Protein AF-A0A0P9V1P2-F1 (afdb_monomer_lite)

Organism: Pseudomonas amygdali pv. lachrymans (NCBI:txid53707)

Sequence (279 aa):
MRNRGNNQAAAALQGLVQQGVNLEDLRTALERHLLRHQPIPLDIAYALQSVGIPPSVDTAESLVESPLMDLSVALHRVLGPRPVSAPPRPAVPVHPPAASRRPDGARSSALRVIPEREDYENNVAYGMRLLNLNPGVGVRRVVAAFITDPADRPAVVDDIRAARDPITSQFNQLRTVSKAVVESQNPPFRDAEHHHPDDATHCLFGEPLSLENPDQQVIGLAGNPTDTSELYSQQGNKDLVFMDMKKLAQFLAGKPEHPMNRQPLDARTIANYAFRIVP

Foldseek 3Di:
DVVVLLVLLLQLVVQLVVVVHDLVLLLVQLCCCVVVVDQRPPVSQVSCVVSVAHSHDDPPDDPVPHSSVSNNVNSCVVVPDDDDDDDDDDDDDDDDDDDDDDDDPDDDDDQPDQDDDDPPADLLLSLLVSCQSRQPDDSLSSLVNPPPDPVCSVVSSVVNVVQLCLQVVCLVVAAADELVVQCPDVVRAAACVRDPQVPHQAAPSGHGHHPPPPVFQKKWFFPAFDDLVDHDDCVHRPGTRIHGSSSVSSVCSNPQADPPNRHGHDSVRRSRGIHGYDD

Secondary structure (DSSP, 8-state):
-HHHHHHHHHHHHHHHHHTT--HHHHHHHHHHHHHH-PPPPHHHHHHHHHTT--SS--TTS-GGG-HHHHHHHHHHHHH-SPP--PPPPPP-------------SSS----S--PPPPTT--HHHHHHHHHHHSTT--HHHHHHHH---TTTHHHHHHHHHHHHHHHHGGGGGS-EEEHHHHHTSSSPP--TTTS-TTTSPBPTTSSBP-SS-TT--EEEEPSS---TTSPP-HHHH-SPEEEEHHHHHHHHHH--B-TTT--B-STTTHHHHEEEEE-

Structure (mmCIF, N/CA/C/O backbone):
data_AF-A0A0P9V1P2-F1
#
_entry.id   AF-A0A0P9V1P2-F1
#
loop_
_atom_site.group_PDB
_atom_site.id
_atom_site.type_symbol
_atom_site.label_atom_id
_atom_site.label_alt_id
_atom_site.label_comp_id
_atom_site.label_asym_id
_atom_site.label_entity_id
_atom_site.label_seq_id
_atom_site.pdbx_PDB_ins_code
_atom_site.Cartn_x
_atom_site.Cartn_y
_atom_site.Cartn_z
_atom_site.occupancy
_atom_site.B_iso_or_equiv
_atom_site.auth_seq_id
_atom_site.auth_comp_id
_atom_site.auth_asym_id
_atom_site.auth_atom_id
_atom_site.pdbx_PDB_model_num
ATOM 1 N N . MET A 1 1 ? -38.407 -2.843 -18.669 1.00 51.91 1 MET A N 1
ATOM 2 C CA . MET A 1 1 ? -38.111 -4.161 -19.282 1.00 51.91 1 MET A CA 1
ATOM 3 C C . MET A 1 1 ? -37.368 -5.099 -18.326 1.00 51.91 1 MET A C 1
ATOM 5 O O . MET A 1 1 ? -37.814 -6.225 -18.167 1.00 51.91 1 MET A O 1
ATOM 9 N N . ARG A 1 2 ? -36.356 -4.620 -17.583 1.00 58.22 2 ARG A N 1
ATOM 10 C CA . ARG A 1 2 ? -35.535 -5.401 -16.625 1.00 58.22 2 ARG A CA 1
ATOM 11 C C . ARG A 1 2 ? -36.292 -6.259 -15.588 1.00 58.22 2 ARG A C 1
ATOM 13 O O . ARG A 1 2 ? -35.867 -7.361 -15.276 1.00 58.22 2 ARG A O 1
ATOM 20 N N . ASN A 1 3 ? -37.442 -5.797 -15.085 1.00 60.09 3 ASN A N 1
ATOM 21 C CA . ASN A 1 3 ? -38.243 -6.575 -14.123 1.00 60.09 3 ASN A CA 1
ATOM 22 C C . ASN A 1 3 ? -38.997 -7.756 -14.762 1.00 60.09 3 ASN A C 1
ATOM 24 O O . ASN A 1 3 ? -39.290 -8.725 -14.072 1.00 60.09 3 ASN A O 1
ATOM 28 N N . ARG A 1 4 ? -39.302 -7.701 -16.068 1.00 60.88 4 ARG A N 1
ATOM 29 C CA . ARG A 1 4 ? -39.972 -8.804 -16.777 1.00 60.88 4 ARG A CA 1
ATOM 30 C C . ARG A 1 4 ? -38.988 -9.948 -17.062 1.00 60.88 4 ARG A C 1
ATOM 32 O O . ARG A 1 4 ? -39.350 -11.089 -16.801 1.00 60.88 4 ARG A O 1
ATOM 39 N N . GLY A 1 5 ? -37.756 -9.631 -17.478 1.00 63.47 5 GLY A N 1
ATOM 40 C CA . GLY A 1 5 ? -36.682 -10.615 -17.704 1.00 63.47 5 GLY A CA 1
ATOM 41 C C . GLY A 1 5 ? -36.296 -11.382 -16.436 1.00 63.47 5 GLY A C 1
ATOM 42 O O . GLY A 1 5 ? -36.292 -12.609 -16.429 1.00 63.47 5 GLY A O 1
ATOM 43 N N . ASN A 1 6 ? -36.145 -10.683 -15.304 1.00 67.69 6 ASN A N 1
ATOM 44 C CA . ASN A 1 6 ? -35.864 -11.325 -14.010 1.00 67.69 6 ASN A CA 1
ATOM 45 C C . ASN A 1 6 ? -36.958 -12.316 -13.568 1.00 67.69 6 ASN A C 1
ATOM 47 O O . ASN A 1 6 ? -36.651 -13.383 -13.039 1.00 67.69 6 ASN A O 1
ATOM 51 N N . ASN A 1 7 ? -38.233 -11.974 -13.783 1.00 73.12 7 ASN A N 1
ATOM 52 C CA . ASN A 1 7 ? -39.354 -12.840 -13.406 1.00 73.12 7 ASN A CA 1
ATOM 53 C C . ASN A 1 7 ? -39.461 -14.069 -14.326 1.00 73.12 7 ASN A C 1
ATOM 55 O O . ASN A 1 7 ? -39.802 -15.153 -13.859 1.00 73.12 7 ASN A O 1
ATOM 59 N N . GLN A 1 8 ? -39.139 -13.915 -15.614 1.00 77.31 8 GLN A N 1
ATOM 60 C CA . GLN A 1 8 ? -39.088 -15.021 -16.574 1.00 77.31 8 GLN A CA 1
ATOM 61 C C . GLN A 1 8 ? -37.915 -15.967 -16.289 1.00 77.31 8 GLN A C 1
ATOM 63 O O . GLN A 1 8 ? -38.112 -17.179 -16.274 1.00 77.31 8 GLN A O 1
ATOM 68 N N . ALA A 1 9 ? -36.734 -15.435 -15.965 1.00 80.31 9 ALA A N 1
ATOM 69 C CA . ALA A 1 9 ? -35.568 -16.232 -15.587 1.00 80.31 9 ALA A CA 1
ATOM 70 C C . ALA A 1 9 ? -35.808 -17.046 -14.304 1.00 80.31 9 ALA A C 1
ATOM 72 O O . ALA A 1 9 ? -35.458 -18.222 -14.243 1.00 80.31 9 ALA A O 1
ATOM 73 N N . ALA A 1 10 ? -36.462 -16.461 -13.296 1.00 79.56 10 ALA A N 1
ATOM 74 C CA . ALA A 1 10 ? -36.812 -17.179 -12.069 1.00 79.56 10 ALA A CA 1
ATOM 75 C C . ALA A 1 10 ? -37.829 -18.310 -12.317 1.00 79.56 10 ALA A C 1
ATOM 77 O O . ALA A 1 10 ? -37.662 -19.414 -11.797 1.00 79.56 10 ALA A O 1
ATOM 78 N N . ALA A 1 11 ? -38.851 -18.063 -13.144 1.00 81.88 11 ALA A N 1
ATOM 79 C CA . ALA A 1 11 ? -39.830 -19.082 -13.523 1.00 81.88 11 ALA A CA 1
ATOM 80 C C . ALA A 1 11 ? -39.192 -20.217 -14.345 1.00 81.88 11 ALA A C 1
ATOM 82 O O . ALA A 1 11 ? -39.471 -21.391 -14.101 1.00 81.88 11 ALA A O 1
ATOM 83 N N . ALA A 1 12 ? -38.288 -19.880 -15.268 1.00 84.62 12 ALA A N 1
ATOM 84 C CA . ALA A 1 12 ? -37.544 -20.854 -16.057 1.00 84.62 12 ALA A CA 1
ATOM 85 C C . ALA A 1 12 ? -36.624 -21.720 -15.184 1.00 84.62 12 ALA A C 1
ATOM 87 O O . ALA A 1 12 ? -36.622 -22.937 -15.337 1.00 84.62 12 ALA A O 1
ATOM 88 N N . LEU A 1 13 ? -35.916 -21.133 -14.209 1.00 85.69 13 LEU A N 1
ATOM 89 C CA . LEU A 1 13 ? -35.131 -21.900 -13.232 1.00 85.69 13 LEU A CA 1
ATOM 90 C C . LEU A 1 13 ? -35.995 -22.894 -12.462 1.00 85.69 13 LEU A C 1
ATOM 92 O O . LEU A 1 13 ? -35.607 -24.048 -12.305 1.00 85.69 13 LEU A O 1
ATOM 96 N N . GLN A 1 14 ? -37.180 -22.476 -12.015 1.00 83.12 14 GLN A N 1
ATOM 97 C CA . GLN A 1 14 ? -38.098 -23.371 -11.318 1.00 83.12 14 GLN A CA 1
ATOM 98 C C . GLN A 1 14 ? -38.579 -24.518 -12.225 1.00 83.12 14 GLN A C 1
ATOM 100 O O . GLN A 1 14 ? -38.692 -25.650 -11.757 1.00 83.12 14 GLN A O 1
ATOM 105 N N . GLY A 1 15 ? -38.810 -24.250 -13.514 1.00 83.94 15 GLY A N 1
ATOM 106 C CA . GLY A 1 15 ? -39.123 -25.273 -14.517 1.00 83.94 15 GLY A CA 1
ATOM 107 C C . GLY A 1 15 ? -37.981 -26.271 -14.734 1.00 83.94 15 GLY A C 1
ATOM 108 O O . GLY A 1 15 ? -38.216 -27.476 -14.735 1.00 83.94 15 GLY A O 1
ATOM 109 N N . LEU A 1 16 ? -36.737 -25.793 -14.819 1.00 85.50 16 LEU A N 1
ATOM 110 C CA . LEU A 1 16 ? -35.546 -26.637 -14.992 1.00 85.50 16 LEU A CA 1
ATOM 111 C C . LEU A 1 16 ? -35.293 -27.536 -13.772 1.00 85.50 16 LEU A C 1
ATOM 113 O O . LEU A 1 16 ? -34.948 -28.707 -13.925 1.00 85.50 16 LEU A O 1
ATOM 117 N N . VAL A 1 17 ? -35.542 -27.032 -12.558 1.00 85.94 17 VAL A N 1
ATOM 118 C CA . VAL A 1 17 ? -35.479 -27.846 -11.330 1.00 85.94 17 VAL A CA 1
ATOM 119 C C . VAL A 1 17 ? -36.543 -28.945 -11.337 1.00 85.94 17 VAL A C 1
ATOM 121 O O . VAL A 1 17 ? -36.245 -30.081 -10.978 1.00 85.94 17 VAL A O 1
ATOM 124 N N . GLN A 1 18 ? -37.771 -28.646 -11.776 1.00 82.69 18 GLN A N 1
ATOM 125 C CA . GLN A 1 18 ? -38.845 -29.647 -11.878 1.00 82.69 18 GLN A CA 1
ATOM 126 C C . GLN A 1 18 ? -38.547 -30.736 -12.915 1.00 82.69 18 GLN A C 1
ATOM 128 O O . GLN A 1 18 ? -39.005 -31.866 -12.768 1.00 82.69 18 GLN A O 1
ATOM 133 N N . GLN A 1 19 ? -37.751 -30.416 -13.934 1.00 81.69 19 GLN A N 1
ATOM 134 C CA . GLN A 1 19 ? -37.269 -31.365 -14.939 1.00 81.69 19 GLN A CA 1
ATOM 135 C C . GLN A 1 19 ? -36.064 -32.194 -14.463 1.00 81.69 19 GLN A C 1
ATOM 137 O O . GLN A 1 19 ? -35.582 -33.048 -15.202 1.00 81.69 19 GLN A O 1
ATOM 142 N N . GLY A 1 20 ? -35.577 -31.965 -13.238 1.00 81.12 20 GLY A N 1
ATOM 143 C CA . GLY A 1 20 ? -34.437 -32.685 -12.671 1.00 81.12 20 GLY A CA 1
ATOM 144 C C . GLY A 1 20 ? -33.082 -32.244 -13.226 1.00 81.12 20 GLY A C 1
ATOM 145 O O . GLY A 1 20 ? -32.104 -32.976 -13.084 1.00 81.12 20 GLY A O 1
ATOM 146 N N . VAL A 1 21 ? -32.998 -31.065 -13.854 1.00 85.19 21 VAL A N 1
ATOM 147 C CA . VAL A 1 21 ? -31.734 -30.530 -14.371 1.00 85.19 21 VAL A CA 1
ATOM 148 C C . VAL A 1 21 ? -30.825 -30.157 -13.206 1.00 85.19 21 VAL A C 1
ATOM 150 O O . VAL A 1 21 ? -31.208 -29.398 -12.311 1.00 85.19 21 VAL A O 1
ATOM 153 N N . ASN A 1 22 ? -29.589 -30.650 -13.235 1.00 86.62 22 ASN A N 1
ATOM 154 C CA . ASN A 1 22 ? -28.587 -30.260 -12.258 1.00 86.62 22 ASN A CA 1
ATOM 155 C C . ASN A 1 22 ? -28.173 -28.797 -12.484 1.00 86.62 22 ASN A C 1
ATOM 157 O O . ASN A 1 22 ? -27.541 -28.451 -13.483 1.00 86.62 22 ASN A O 1
ATOM 161 N N . LEU A 1 23 ? -28.518 -27.937 -11.527 1.00 85.06 23 LEU A N 1
ATOM 162 C CA . LEU A 1 23 ? -28.249 -26.501 -11.582 1.00 85.06 23 LEU A CA 1
ATOM 163 C C . LEU A 1 23 ? -26.748 -26.167 -11.656 1.00 85.06 23 LEU A C 1
ATOM 165 O O . LEU A 1 23 ? -26.377 -25.149 -12.237 1.00 85.06 23 LEU A O 1
ATOM 169 N N . GLU A 1 24 ? -25.877 -27.019 -11.111 1.00 84.31 24 GLU A N 1
ATOM 170 C CA . GLU A 1 24 ? -24.419 -26.854 -11.176 1.00 84.31 24 GLU A CA 1
ATOM 171 C C . GLU A 1 24 ? -23.852 -27.152 -12.571 1.00 84.31 24 GLU A C 1
ATOM 173 O O . GLU A 1 24 ? -22.957 -26.446 -13.060 1.00 84.31 24 GLU A O 1
ATOM 178 N N . ASP A 1 25 ? -24.417 -28.158 -13.240 1.00 85.12 25 ASP A N 1
ATOM 179 C CA . ASP A 1 25 ? -24.065 -28.513 -14.616 1.00 85.12 25 ASP A CA 1
ATOM 180 C C . ASP A 1 25 ? -24.593 -27.450 -15.583 1.00 85.12 25 ASP A C 1
ATOM 182 O O . ASP A 1 25 ? -23.850 -26.970 -16.443 1.00 85.12 25 ASP A O 1
ATOM 186 N N . LEU A 1 26 ? -25.826 -26.977 -15.358 1.00 87.12 26 LEU A N 1
ATOM 187 C CA . LEU A 1 26 ? -26.412 -25.832 -16.054 1.00 87.12 26 LEU A CA 1
ATOM 188 C C . LEU A 1 26 ? -25.547 -24.574 -15.894 1.00 87.12 26 LEU A C 1
ATOM 190 O O . 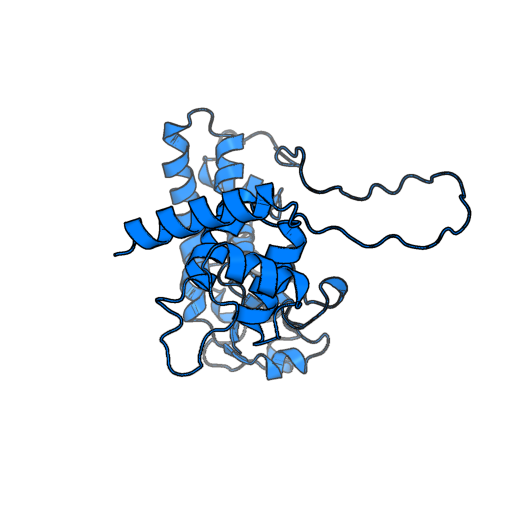LEU A 1 26 ? -25.253 -23.908 -16.885 1.00 87.12 26 LEU A O 1
ATOM 194 N N . ARG A 1 27 ? -25.083 -24.265 -14.674 1.00 86.31 27 ARG A N 1
ATOM 195 C CA . ARG A 1 27 ? -24.194 -23.117 -14.418 1.00 86.31 27 ARG A CA 1
ATOM 196 C C . ARG A 1 27 ? -22.911 -23.231 -15.218 1.00 86.31 27 ARG A C 1
ATOM 198 O O . ARG A 1 27 ? -22.523 -22.291 -15.904 1.00 86.31 27 ARG A O 1
ATOM 205 N N . THR A 1 28 ? -22.272 -24.392 -15.144 1.00 85.25 28 THR A N 1
ATOM 206 C CA . THR A 1 28 ? -20.995 -24.632 -15.817 1.00 85.25 28 THR A CA 1
ATOM 207 C C . THR A 1 28 ? -21.146 -24.549 -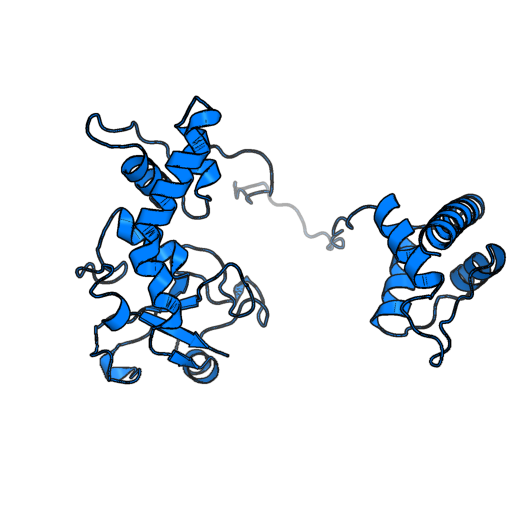17.340 1.00 85.25 28 THR A C 1
ATOM 209 O O . THR A 1 28 ? -20.279 -23.990 -18.013 1.00 85.25 28 THR A O 1
ATOM 212 N N . ALA A 1 29 ? -22.244 -25.067 -17.893 1.00 85.12 29 ALA A N 1
ATOM 213 C CA . ALA A 1 29 ? -22.543 -24.986 -19.319 1.00 85.12 29 ALA A CA 1
ATOM 214 C C . ALA A 1 29 ? -22.810 -23.544 -19.776 1.00 85.12 29 ALA A C 1
ATOM 216 O O . ALA A 1 29 ? -22.238 -23.109 -20.775 1.00 85.12 29 ALA A O 1
ATOM 217 N N . LEU A 1 30 ? -23.609 -22.782 -19.021 1.00 86.06 30 LEU A N 1
ATOM 218 C CA . LEU A 1 30 ? -23.910 -21.381 -19.326 1.00 86.06 30 LEU A CA 1
ATOM 219 C C . LEU A 1 30 ? -22.671 -20.487 -19.226 1.00 86.06 30 LEU A C 1
ATOM 221 O O . LEU A 1 30 ? -22.443 -19.675 -20.115 1.00 86.06 30 LEU A O 1
ATOM 225 N N . GLU A 1 31 ? -21.832 -20.653 -18.201 1.00 85.19 31 GLU A N 1
ATOM 226 C CA . GLU A 1 31 ? -20.584 -19.888 -18.060 1.00 85.19 31 GLU A CA 1
ATOM 227 C C . GLU A 1 31 ? -19.630 -20.144 -19.230 1.00 85.19 31 GLU A C 1
ATOM 229 O O . GLU A 1 31 ? -19.063 -19.207 -19.791 1.00 85.19 31 GLU A O 1
ATOM 234 N N . ARG A 1 32 ? -19.480 -21.407 -19.647 1.00 85.31 32 ARG A N 1
ATOM 235 C CA . ARG A 1 32 ? -18.656 -21.765 -20.810 1.00 85.31 32 ARG A CA 1
ATOM 236 C C . ARG A 1 32 ? -19.233 -21.220 -22.114 1.00 85.31 32 ARG A C 1
ATOM 238 O O . ARG A 1 32 ? -18.464 -20.779 -22.968 1.00 85.31 32 ARG A O 1
ATOM 245 N N . HIS A 1 33 ? -20.554 -21.223 -22.263 1.00 84.06 33 HIS A N 1
ATOM 246 C CA . HIS A 1 33 ? -21.215 -20.674 -23.442 1.00 84.06 33 HIS A CA 1
ATOM 247 C C . HIS A 1 33 ? -21.074 -19.150 -23.521 1.00 84.06 33 HIS A C 1
ATOM 249 O O . HIS A 1 33 ? -20.667 -18.630 -24.554 1.00 84.06 33 HIS A O 1
ATOM 255 N N . LEU A 1 34 ? -21.323 -18.438 -22.421 1.00 82.12 34 LEU A N 1
ATOM 256 C CA . LEU A 1 34 ? -21.297 -16.974 -22.381 1.00 82.12 34 LEU A CA 1
ATOM 257 C C . LEU A 1 34 ? -19.876 -16.395 -22.424 1.00 82.12 34 LEU A C 1
ATOM 259 O O . LEU A 1 34 ? -19.663 -15.372 -23.065 1.00 82.12 34 LEU A O 1
ATOM 263 N N . LEU A 1 35 ? -18.899 -17.032 -21.765 1.00 82.44 35 LEU A N 1
ATOM 264 C CA . LEU A 1 35 ? -17.520 -16.523 -21.698 1.00 82.44 35 LEU A CA 1
ATOM 265 C C . LEU A 1 35 ? -16.623 -17.036 -22.827 1.00 82.44 35 LEU A C 1
ATOM 267 O O . LEU A 1 35 ? -15.676 -16.358 -23.212 1.00 82.44 35 LEU A O 1
ATOM 271 N N . ARG A 1 36 ? -16.852 -18.266 -23.302 1.00 79.62 36 ARG A N 1
ATOM 272 C CA . ARG A 1 36 ? -15.954 -18.953 -24.248 1.00 79.62 36 ARG A CA 1
ATOM 273 C C . ARG A 1 36 ? -16.643 -19.383 -25.542 1.00 79.62 36 ARG A C 1
ATOM 275 O O . ARG A 1 36 ? -16.021 -20.096 -26.324 1.00 79.62 36 ARG A O 1
ATOM 282 N N . HIS A 1 37 ? -17.904 -18.998 -25.754 1.00 78.31 37 HIS A N 1
ATOM 283 C CA . HIS A 1 37 ? -18.706 -19.374 -26.926 1.00 78.31 37 HIS A CA 1
ATOM 284 C C . HIS A 1 37 ? -18.747 -20.888 -27.191 1.00 78.31 37 HIS A C 1
ATOM 286 O O . HIS A 1 37 ? -18.887 -21.333 -28.329 1.00 78.31 37 HIS A O 1
ATOM 292 N N . GLN A 1 38 ? -18.618 -21.707 -26.141 1.00 81.06 38 GLN A N 1
ATOM 293 C CA . GLN A 1 38 ? -18.710 -23.160 -26.276 1.00 81.06 38 GLN A CA 1
ATOM 294 C C . GLN A 1 38 ? -20.170 -23.592 -26.441 1.00 81.06 38 GLN A C 1
ATOM 296 O O . GLN A 1 38 ? -21.041 -23.016 -25.792 1.00 81.06 38 GLN A O 1
ATOM 301 N N . PRO A 1 39 ? -20.474 -24.606 -27.265 1.00 81.69 39 PRO A N 1
ATOM 302 C CA . PRO A 1 39 ? -21.843 -25.082 -27.426 1.00 81.69 39 PRO A CA 1
ATOM 303 C C . PRO A 1 39 ? -22.389 -25.644 -26.107 1.00 81.69 39 PRO A C 1
ATOM 305 O O . PRO A 1 39 ? -21.685 -26.355 -25.384 1.00 81.69 39 PRO A O 1
ATOM 308 N N . ILE A 1 40 ? -23.651 -25.331 -25.804 1.00 85.50 40 ILE A N 1
ATOM 309 C CA . ILE A 1 40 ? -24.351 -25.904 -24.651 1.00 85.50 40 ILE A CA 1
ATOM 310 C C . ILE A 1 40 ? -24.599 -27.400 -24.931 1.00 85.50 40 ILE A C 1
ATOM 312 O O . ILE A 1 40 ? -25.053 -27.735 -26.029 1.00 85.50 40 ILE A O 1
ATOM 316 N N . PRO A 1 41 ? -24.311 -28.304 -23.975 1.00 85.75 41 PRO A N 1
ATOM 317 C CA . PRO A 1 41 ? -24.647 -29.722 -24.084 1.00 85.75 41 PRO A CA 1
ATOM 318 C C . PRO A 1 41 ? -26.119 -29.952 -24.451 1.00 85.75 41 PRO A C 1
ATOM 320 O O . PRO A 1 41 ? -27.001 -29.216 -24.011 1.00 85.75 41 PRO A O 1
ATOM 323 N N . LEU A 1 42 ? -26.381 -30.962 -25.284 1.00 82.38 42 LEU A N 1
ATOM 324 C CA . LEU A 1 42 ? -27.676 -31.156 -25.946 1.00 82.38 42 LEU A CA 1
ATOM 325 C C . LEU A 1 42 ? -28.834 -31.369 -24.953 1.00 82.38 42 LEU A C 1
ATOM 327 O O . LEU A 1 42 ? -29.929 -30.856 -25.150 1.00 82.38 42 LEU A O 1
ATOM 331 N N . ASP A 1 43 ? -28.576 -32.099 -23.873 1.00 82.88 43 ASP A N 1
ATOM 332 C CA . ASP A 1 43 ? -29.485 -32.344 -22.752 1.00 82.88 43 ASP A CA 1
ATOM 333 C C . ASP A 1 43 ? -29.917 -31.042 -22.059 1.00 82.88 43 ASP A C 1
ATOM 335 O O . ASP A 1 43 ? -31.108 -30.804 -21.851 1.00 82.88 43 ASP A O 1
ATOM 339 N N . ILE A 1 44 ? -28.959 -30.156 -21.784 1.00 85.62 44 ILE A N 1
ATOM 340 C CA . ILE A 1 44 ? -29.211 -28.838 -21.196 1.00 85.62 44 ILE A CA 1
ATOM 341 C C . ILE A 1 44 ? -29.908 -27.924 -22.210 1.00 85.62 44 ILE A C 1
ATOM 343 O O . ILE A 1 44 ? -30.824 -27.188 -21.850 1.00 85.62 44 ILE A O 1
ATOM 347 N N . ALA A 1 45 ? -29.521 -27.992 -23.484 1.00 85.25 45 ALA A N 1
ATOM 348 C CA . ALA A 1 45 ? -30.131 -27.209 -24.551 1.00 85.25 45 ALA A CA 1
ATOM 349 C C . ALA A 1 45 ? -31.623 -27.544 -24.731 1.00 85.25 45 ALA A C 1
ATOM 351 O O . ALA A 1 45 ? -32.445 -26.632 -24.825 1.00 85.25 45 ALA A O 1
ATOM 352 N N . TYR A 1 46 ? -31.991 -28.831 -24.701 1.00 83.44 46 TYR A N 1
ATOM 353 C CA . TYR A 1 46 ? -33.392 -29.259 -24.743 1.00 83.44 46 TYR A CA 1
ATOM 354 C C . TYR A 1 46 ? -34.178 -28.798 -23.516 1.00 83.44 46 TYR A C 1
ATOM 356 O O . TYR A 1 46 ? -35.313 -28.336 -23.652 1.00 83.44 46 TYR A O 1
ATOM 364 N N . ALA A 1 47 ? -33.577 -28.873 -22.326 1.00 84.44 47 ALA A N 1
ATOM 365 C CA . ALA A 1 47 ? -34.217 -28.394 -21.108 1.00 84.44 47 ALA A CA 1
ATOM 366 C C . ALA A 1 47 ? -34.464 -26.876 -21.161 1.00 84.44 47 ALA A C 1
ATOM 368 O O . ALA A 1 47 ? -35.576 -26.423 -20.895 1.00 84.44 47 ALA A O 1
ATOM 369 N N . LEU A 1 48 ? -33.477 -26.090 -21.606 1.00 86.31 48 LEU A N 1
ATOM 370 C CA . LEU A 1 48 ? -33.614 -24.644 -21.816 1.00 86.31 48 LEU A CA 1
ATOM 371 C C . LEU A 1 48 ? -34.727 -24.313 -22.816 1.00 86.31 48 LEU A C 1
ATOM 373 O O . LEU A 1 48 ? -35.585 -23.474 -22.537 1.00 86.31 48 LEU A O 1
ATOM 377 N N . GLN A 1 49 ? -34.773 -25.026 -23.940 1.00 85.06 49 GLN A N 1
ATOM 378 C CA . GLN A 1 49 ? -35.792 -24.808 -24.962 1.00 85.06 49 GLN A CA 1
ATOM 379 C C . GLN A 1 49 ? -37.200 -25.147 -24.452 1.00 85.06 49 GLN A C 1
ATOM 381 O O . GLN A 1 49 ? -38.158 -24.444 -24.769 1.00 85.06 49 GLN A O 1
ATOM 386 N N . SER A 1 50 ? -37.328 -26.170 -23.604 1.00 81.88 50 SER A N 1
ATOM 387 C CA . SER A 1 50 ? -38.609 -26.566 -23.008 1.00 81.88 50 SER A CA 1
ATOM 388 C C . SER A 1 50 ? -39.182 -25.534 -22.024 1.00 81.88 50 SER A C 1
ATOM 390 O O . SER A 1 50 ? -40.397 -25.464 -21.853 1.00 81.88 50 SER A O 1
ATOM 392 N N . VAL A 1 51 ? -38.327 -24.698 -21.422 1.00 83.88 51 VAL A N 1
ATOM 393 C CA . VAL A 1 51 ? -38.731 -23.560 -20.575 1.00 83.88 51 VAL A CA 1
ATOM 394 C C . VAL A 1 51 ? -38.781 -22.235 -21.347 1.00 83.88 51 VAL A C 1
ATOM 396 O O . VAL A 1 51 ? -38.944 -21.173 -20.749 1.00 83.88 51 VAL A O 1
ATOM 399 N N . GLY A 1 52 ? -38.673 -22.292 -22.679 1.00 81.12 52 GLY A N 1
ATOM 400 C CA . GLY A 1 52 ? -38.792 -21.138 -23.570 1.00 81.12 52 GLY A CA 1
ATOM 401 C C . GLY A 1 52 ? -37.535 -20.272 -23.669 1.00 81.12 52 GLY A C 1
ATOM 402 O O . GLY A 1 52 ? -37.638 -19.126 -24.103 1.00 81.12 52 GLY A O 1
ATOM 403 N N . ILE A 1 53 ? -36.364 -20.785 -23.275 1.00 82.81 53 ILE A N 1
ATOM 404 C CA . ILE A 1 53 ? -35.083 -20.079 -23.395 1.00 82.81 53 ILE A CA 1
ATOM 405 C C . ILE A 1 53 ? -34.299 -20.636 -24.593 1.00 82.81 53 ILE A C 1
ATOM 407 O O . ILE A 1 53 ? -33.992 -21.830 -24.616 1.00 82.81 53 ILE A O 1
ATOM 411 N N . PRO A 1 54 ? -33.942 -19.803 -25.587 1.00 80.38 54 PRO A N 1
ATOM 412 C CA . PRO A 1 54 ? -33.111 -20.247 -26.697 1.00 80.38 54 PRO A CA 1
ATOM 413 C C . PRO A 1 54 ? -31.708 -20.631 -26.188 1.00 80.38 54 PRO A C 1
ATOM 415 O O . PRO A 1 54 ? -31.086 -19.842 -25.476 1.00 80.38 54 PRO A O 1
ATOM 418 N N . PRO A 1 55 ? -31.185 -21.823 -26.538 1.00 74.62 55 PRO A N 1
ATOM 419 C CA . PRO A 1 55 ? -29.887 -22.310 -26.062 1.00 74.62 55 PRO A CA 1
ATOM 420 C C . PRO A 1 55 ? -28.686 -21.746 -26.845 1.00 74.62 55 PRO A C 1
ATOM 422 O O . PRO A 1 55 ? -27.556 -22.189 -26.645 1.00 74.62 55 PRO A O 1
ATOM 425 N N . SER A 1 56 ? -28.914 -20.789 -27.745 1.00 69.19 56 SER A N 1
ATOM 426 C CA . SER A 1 56 ? -27.881 -20.090 -28.507 1.00 69.19 56 SER A CA 1
ATOM 427 C C . SER A 1 56 ? -28.160 -18.594 -28.520 1.00 69.19 56 SER A C 1
ATOM 429 O O . SER A 1 56 ? -29.308 -18.173 -28.660 1.00 69.19 56 SER A O 1
ATOM 431 N N . VAL A 1 57 ? -27.102 -17.795 -28.411 1.00 63.66 57 VAL A N 1
ATOM 432 C CA . VAL A 1 57 ? -27.157 -16.362 -28.713 1.00 63.66 57 VAL A CA 1
ATOM 433 C C . VAL A 1 57 ? -26.777 -16.196 -30.180 1.00 63.66 57 VAL A C 1
ATOM 435 O O . VAL A 1 57 ? -25.647 -16.522 -30.550 1.00 63.66 57 VAL A O 1
ATOM 438 N N . ASP A 1 58 ? -27.700 -15.725 -31.019 1.00 58.31 58 ASP A N 1
ATOM 439 C CA . ASP A 1 58 ? -27.341 -15.327 -32.379 1.00 58.31 58 ASP A CA 1
ATOM 440 C C . ASP A 1 58 ? -26.366 -14.151 -32.295 1.00 58.31 58 ASP A C 1
ATOM 442 O O . ASP A 1 58 ? -26.617 -13.157 -31.616 1.00 58.31 58 ASP A O 1
ATOM 446 N N . THR A 1 59 ? -25.233 -14.255 -32.989 1.00 52.94 59 THR A N 1
ATOM 447 C CA . THR A 1 59 ? -24.121 -13.287 -32.949 1.00 52.94 59 THR A CA 1
ATOM 448 C C . THR A 1 59 ? -24.500 -11.867 -33.391 1.00 52.94 59 THR A C 1
ATOM 450 O O . THR A 1 59 ? -23.689 -10.953 -33.254 1.00 52.94 59 THR A O 1
ATOM 453 N N . ALA A 1 60 ? -25.718 -11.673 -33.905 1.00 49.19 60 ALA A N 1
ATOM 454 C CA . ALA A 1 60 ? -26.276 -10.389 -34.313 1.00 49.19 60 ALA A CA 1
ATOM 455 C C . ALA A 1 60 ? -27.137 -9.702 -33.232 1.00 49.19 60 ALA A C 1
ATOM 457 O O . ALA A 1 60 ? -27.395 -8.503 -33.348 1.00 49.19 60 ALA A O 1
ATOM 458 N N . GLU A 1 61 ? -27.573 -10.414 -32.187 1.00 54.41 61 GLU A N 1
ATOM 459 C CA . GLU A 1 61 ? -28.362 -9.836 -31.097 1.00 54.41 61 GLU A CA 1
ATOM 460 C C . GLU A 1 61 ? -27.467 -9.422 -29.922 1.00 54.41 61 GLU A C 1
ATOM 462 O O . GLU A 1 61 ? -26.555 -10.130 -29.496 1.00 54.41 61 GLU A O 1
ATOM 467 N N . SER A 1 62 ? -27.719 -8.221 -29.403 1.00 53.53 62 SER A N 1
ATOM 468 C CA . SER A 1 62 ? -26.950 -7.633 -28.309 1.00 53.53 62 SER A CA 1
ATOM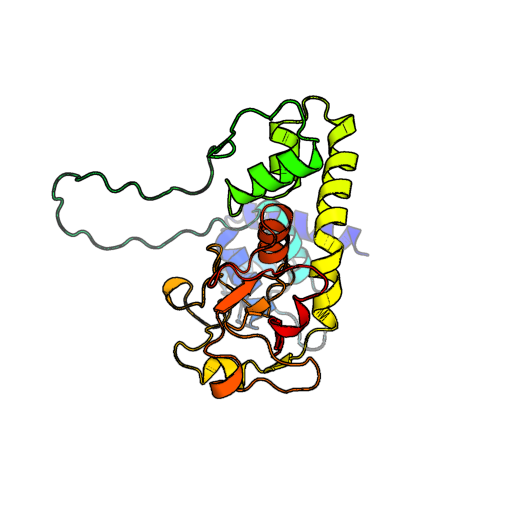 469 C C . SER A 1 62 ? -27.003 -8.529 -27.065 1.00 53.53 62 SER A C 1
ATOM 471 O O . SER A 1 62 ? -28.065 -8.712 -26.470 1.00 53.53 62 SER A O 1
ATOM 473 N N . LEU A 1 63 ? -25.838 -9.025 -26.623 1.00 59.78 63 LEU A N 1
ATOM 474 C CA . LEU A 1 63 ? -25.643 -9.822 -25.395 1.00 59.78 63 LEU A CA 1
ATOM 475 C C . LEU A 1 63 ? -26.301 -9.203 -24.147 1.00 59.78 63 LEU A C 1
ATOM 477 O O . LEU A 1 63 ? -26.588 -9.904 -23.179 1.00 59.78 63 LEU A O 1
ATOM 481 N N . VAL A 1 64 ? -26.538 -7.890 -24.171 1.00 58.81 64 VAL A N 1
ATOM 482 C CA . VAL A 1 64 ? -27.132 -7.109 -23.082 1.00 58.81 64 VAL A CA 1
ATOM 483 C C . VAL A 1 64 ? -28.608 -7.463 -22.834 1.00 58.81 64 VAL A C 1
ATOM 485 O O . VAL A 1 64 ? -29.075 -7.289 -21.711 1.00 58.81 64 VAL A O 1
ATOM 488 N N . GLU A 1 65 ? -29.328 -7.994 -23.829 1.00 63.25 65 GLU A N 1
ATOM 489 C CA . GLU A 1 65 ? -30.748 -8.383 -23.715 1.00 63.25 65 GLU A CA 1
ATOM 490 C C . GLU A 1 65 ? -30.978 -9.887 -23.966 1.00 63.25 65 GLU A C 1
ATOM 492 O O . GLU A 1 65 ? -32.067 -10.306 -24.353 1.00 63.25 65 GLU A O 1
ATOM 497 N N . SER A 1 66 ? -29.959 -10.724 -23.732 1.00 72.62 66 SER A N 1
ATOM 498 C CA . SER A 1 66 ? -30.092 -12.172 -23.912 1.00 72.62 66 SER A CA 1
ATOM 499 C C . SER A 1 66 ? -30.797 -12.845 -22.719 1.00 72.62 66 SER A C 1
ATOM 501 O O . SER A 1 66 ? -30.355 -12.681 -21.576 1.00 72.62 66 SER A O 1
ATOM 503 N N . PRO A 1 67 ? -31.810 -13.704 -22.948 1.00 76.00 67 PRO A N 1
ATOM 504 C CA . PRO A 1 67 ? -32.459 -14.475 -21.883 1.00 76.00 67 PRO A CA 1
ATOM 505 C C . PRO A 1 67 ? -31.494 -15.431 -21.158 1.00 76.00 67 PRO A C 1
ATOM 507 O O . PRO A 1 67 ? -31.724 -15.772 -19.998 1.00 76.00 67 PRO A O 1
ATOM 510 N N . LEU A 1 68 ? -30.383 -15.826 -21.796 1.00 81.62 68 LEU A N 1
ATOM 511 C CA . LEU A 1 68 ? -29.331 -16.639 -21.175 1.00 81.62 68 LEU A CA 1
ATOM 512 C C . LEU A 1 68 ? -28.518 -15.851 -20.136 1.00 81.62 68 LEU A C 1
ATOM 514 O O . LEU A 1 68 ? -28.074 -16.431 -19.144 1.00 81.62 68 LEU A O 1
ATOM 518 N N . MET A 1 69 ? -28.352 -14.538 -20.327 1.00 81.25 69 MET A N 1
ATOM 519 C CA . MET A 1 69 ? -27.701 -13.660 -19.349 1.00 81.25 69 MET A CA 1
ATOM 520 C C . MET A 1 69 ? -28.597 -13.415 -18.134 1.00 81.25 69 MET A C 1
ATOM 522 O O . MET A 1 69 ? -28.133 -13.499 -16.999 1.00 81.25 69 MET A O 1
ATOM 526 N N . ASP A 1 70 ? -29.894 -13.186 -18.343 1.00 83.44 70 ASP A N 1
ATOM 527 C CA . ASP A 1 70 ? -30.844 -13.068 -17.229 1.00 83.44 70 ASP A CA 1
ATOM 528 C C . ASP A 1 70 ? -30.920 -14.378 -16.421 1.00 83.44 70 ASP A C 1
ATOM 530 O O . ASP A 1 70 ? -30.953 -14.357 -15.185 1.00 83.44 70 ASP A O 1
ATOM 534 N N . LEU A 1 71 ? -30.865 -15.528 -17.106 1.00 84.50 71 LEU A N 1
ATOM 535 C CA . LEU A 1 71 ? -30.814 -16.844 -16.474 1.00 84.50 71 LEU A CA 1
ATOM 536 C C . LEU A 1 71 ? -29.516 -17.067 -15.685 1.00 84.50 71 LEU A C 1
ATOM 538 O O . LEU A 1 71 ? -29.581 -17.566 -14.563 1.00 84.50 71 LEU A O 1
ATOM 542 N N . SER A 1 72 ? -28.352 -16.684 -16.223 1.00 84.44 72 SER A N 1
ATOM 543 C CA . SER A 1 72 ? -27.065 -16.852 -15.531 1.00 84.44 72 SER A CA 1
ATOM 544 C C . SER A 1 72 ? -26.994 -16.011 -14.253 1.00 84.44 72 SER A C 1
ATOM 546 O O . SER A 1 72 ? -26.582 -16.510 -13.203 1.00 84.44 72 SER A O 1
ATOM 548 N N . VAL A 1 73 ? -27.514 -14.780 -14.292 1.00 83.62 73 VAL A N 1
ATOM 549 C CA . VAL A 1 73 ? -27.631 -13.907 -13.116 1.00 83.62 73 VAL A CA 1
ATOM 550 C C . VAL A 1 73 ? -28.576 -14.506 -12.076 1.00 83.62 73 VAL A C 1
ATOM 552 O O . VAL A 1 73 ? -28.262 -14.509 -10.883 1.00 83.62 73 VAL A O 1
ATOM 555 N N . ALA A 1 74 ? -29.732 -15.023 -12.496 1.00 83.75 74 ALA A N 1
ATOM 556 C CA . ALA A 1 74 ? -30.678 -15.658 -11.584 1.00 83.75 74 ALA A CA 1
ATOM 557 C C . ALA A 1 74 ? -30.091 -16.936 -10.955 1.00 83.75 74 ALA A C 1
ATOM 559 O O . ALA A 1 74 ? -30.235 -17.159 -9.753 1.00 83.75 74 ALA A O 1
ATOM 560 N N . LEU A 1 75 ? -29.351 -17.729 -11.730 1.00 84.38 75 LEU A N 1
ATOM 561 C CA . LEU A 1 75 ? -28.706 -18.957 -11.277 1.00 84.38 75 LEU A CA 1
ATOM 562 C C . LEU A 1 75 ? -27.585 -18.679 -10.265 1.00 84.38 75 LEU A C 1
ATOM 564 O O . LEU A 1 75 ? -27.491 -19.361 -9.246 1.00 84.38 75 LEU A O 1
ATOM 568 N N . HIS A 1 76 ? -26.780 -17.635 -10.489 1.00 82.94 76 HIS A N 1
ATOM 569 C CA . HIS A 1 76 ? -25.755 -17.178 -9.541 1.00 82.94 76 HIS A CA 1
ATOM 570 C C . HIS A 1 76 ? -26.349 -16.678 -8.221 1.00 82.94 76 HIS A C 1
ATOM 572 O O . HIS A 1 76 ? -25.752 -16.885 -7.166 1.00 82.94 76 HIS A O 1
ATOM 578 N N . ARG A 1 77 ? -27.547 -16.077 -8.247 1.00 81.69 77 ARG A N 1
ATOM 579 C CA . ARG A 1 77 ? -28.269 -15.694 -7.021 1.00 81.69 77 ARG A CA 1
ATOM 580 C C . ARG A 1 77 ? -28.753 -16.902 -6.220 1.00 81.69 77 ARG A C 1
ATOM 582 O O . ARG A 1 77 ? -28.755 -16.830 -4.996 1.00 81.69 77 ARG A O 1
ATOM 589 N N . VAL A 1 78 ? -29.164 -17.982 -6.889 1.00 80.50 78 VAL A N 1
ATOM 590 C CA . VAL A 1 78 ? -29.692 -19.194 -6.237 1.00 80.50 78 VAL A CA 1
ATOM 591 C C . VAL A 1 78 ? -28.574 -20.087 -5.698 1.00 80.50 78 VAL A C 1
ATOM 593 O O . VAL A 1 78 ? -28.661 -20.549 -4.565 1.00 80.50 78 VAL A O 1
ATOM 596 N N . LEU A 1 79 ? -27.521 -20.327 -6.485 1.00 78.44 79 LEU A N 1
ATOM 597 C CA . LEU A 1 79 ? -26.427 -21.231 -6.105 1.00 78.44 79 LEU A CA 1
ATOM 598 C C . LEU A 1 79 ? -25.358 -20.569 -5.226 1.00 78.44 79 LEU A C 1
ATOM 600 O O . LEU A 1 79 ? -24.552 -21.266 -4.612 1.00 78.44 79 LEU A O 1
ATOM 604 N N . GLY A 1 80 ? -25.335 -19.236 -5.164 1.00 68.56 80 GLY A N 1
ATOM 605 C CA . GLY A 1 80 ? -24.282 -18.495 -4.479 1.00 68.56 80 GLY A CA 1
ATOM 606 C C . GLY A 1 80 ? -22.896 -18.675 -5.127 1.00 68.56 80 GLY A C 1
ATOM 607 O O . GLY A 1 80 ? -22.741 -19.356 -6.150 1.00 68.56 80 GLY A O 1
ATOM 608 N N . PRO A 1 81 ? -21.853 -18.039 -4.563 1.00 60.19 81 PRO A N 1
ATOM 609 C CA . PRO A 1 81 ? -20.485 -18.188 -5.051 1.00 60.19 81 PRO A CA 1
ATOM 610 C C . PRO A 1 81 ? -20.009 -19.642 -4.904 1.00 60.19 81 PRO A C 1
ATOM 612 O O . PRO A 1 81 ? -20.161 -20.257 -3.849 1.00 60.19 81 PRO A O 1
ATOM 615 N N . ARG A 1 82 ? -19.437 -20.201 -5.981 1.00 48.25 82 ARG A N 1
ATOM 616 C CA . ARG A 1 82 ? -18.999 -21.604 -6.063 1.00 48.25 82 ARG A CA 1
ATOM 617 C C . ARG A 1 82 ? -17.975 -21.939 -4.964 1.00 48.25 82 ARG A C 1
ATOM 619 O O . ARG A 1 82 ? -16.914 -21.314 -4.938 1.00 48.25 82 ARG A O 1
ATOM 626 N N . PRO A 1 83 ? -18.207 -22.955 -4.112 1.00 47.12 83 PRO A N 1
ATOM 627 C CA . PRO A 1 83 ? -17.147 -23.513 -3.285 1.00 47.12 83 PRO A CA 1
ATOM 628 C C . PRO A 1 83 ? -16.174 -24.294 -4.179 1.00 47.12 83 PRO A C 1
ATOM 630 O O . PRO A 1 83 ? -16.567 -25.181 -4.940 1.00 47.12 83 PRO A O 1
ATOM 633 N N . VAL A 1 84 ? -14.893 -23.938 -4.119 1.00 41.53 84 VAL A N 1
ATOM 634 C CA . VAL A 1 84 ? -13.826 -24.579 -4.895 1.00 41.53 84 VAL A CA 1
ATOM 635 C C . VAL A 1 84 ? -13.610 -25.994 -4.348 1.00 41.53 84 VAL A C 1
ATOM 637 O O . VAL A 1 84 ? -13.018 -26.176 -3.288 1.00 41.53 84 VAL A O 1
ATOM 640 N N . SER A 1 85 ? -14.134 -27.005 -5.043 1.00 39.31 85 SER A N 1
ATOM 641 C CA . SER A 1 85 ? -13.933 -28.414 -4.693 1.00 39.31 85 SER A CA 1
ATOM 642 C C . SER A 1 85 ? -12.659 -28.931 -5.367 1.00 39.31 85 SER A C 1
ATOM 644 O O . SER A 1 85 ? -12.560 -28.938 -6.595 1.00 39.31 85 SER A O 1
ATOM 646 N N . ALA A 1 86 ? -11.661 -29.306 -4.565 1.00 37.47 86 ALA A N 1
ATOM 647 C CA . ALA A 1 86 ? -10.389 -29.857 -5.029 1.00 37.47 86 ALA A CA 1
ATOM 648 C C . ALA A 1 86 ? -10.510 -31.372 -5.331 1.00 37.47 86 ALA A C 1
ATOM 650 O O . ALA A 1 86 ? -11.205 -32.077 -4.599 1.00 37.47 86 ALA A O 1
ATOM 651 N N . PRO A 1 87 ? -9.836 -31.902 -6.371 1.00 38.03 87 PRO A N 1
ATOM 652 C CA . PRO A 1 87 ? -9.942 -33.312 -6.766 1.00 38.03 87 PRO A CA 1
ATOM 653 C C . PRO A 1 87 ? -9.215 -34.275 -5.795 1.00 38.03 87 PRO A C 1
ATOM 655 O O . PRO A 1 87 ? -8.247 -33.870 -5.142 1.00 38.03 87 PRO A O 1
ATOM 658 N N . PRO A 1 88 ? -9.626 -35.561 -5.708 1.00 40.88 88 PRO A N 1
ATOM 659 C CA . PRO A 1 88 ? -9.039 -36.536 -4.786 1.00 40.88 88 PRO A CA 1
ATOM 660 C C . PRO A 1 88 ? -7.689 -37.062 -5.306 1.00 40.88 88 PRO A C 1
ATOM 662 O O . PRO A 1 88 ? -7.558 -37.408 -6.479 1.00 40.88 88 PRO A O 1
ATOM 665 N N . ARG A 1 89 ? -6.674 -37.140 -4.432 1.00 40.44 89 ARG A N 1
ATOM 666 C CA . ARG A 1 89 ? -5.357 -37.735 -4.745 1.00 40.44 89 ARG A CA 1
ATOM 667 C C . ARG A 1 89 ? -5.285 -39.220 -4.335 1.00 40.44 89 ARG A C 1
ATOM 669 O O . ARG A 1 89 ? -5.964 -39.599 -3.380 1.00 40.44 89 ARG A O 1
ATOM 676 N N . PRO A 1 90 ? -4.455 -40.051 -5.003 1.00 39.38 90 PRO A N 1
ATOM 677 C CA . PRO A 1 90 ? -4.330 -41.485 -4.724 1.00 39.38 90 PRO A CA 1
ATOM 678 C C . PRO A 1 90 ? -3.603 -41.773 -3.401 1.00 39.38 90 PRO A C 1
ATOM 680 O O . PRO A 1 90 ? -2.733 -41.012 -2.978 1.00 39.38 90 PRO A O 1
ATOM 683 N N . ALA A 1 91 ? -3.953 -42.898 -2.773 1.00 43.09 91 ALA A N 1
ATOM 684 C CA . ALA A 1 91 ? -3.464 -43.335 -1.467 1.00 43.09 91 ALA A CA 1
ATOM 685 C C . ALA A 1 91 ? -1.997 -43.814 -1.492 1.00 43.09 91 ALA A C 1
ATOM 687 O O . ALA A 1 91 ? -1.635 -44.677 -2.289 1.00 43.09 91 ALA A O 1
ATOM 688 N N . VAL A 1 92 ? -1.182 -43.307 -0.560 1.00 35.47 92 VAL A N 1
ATOM 689 C CA . VAL A 1 92 ? 0.148 -43.841 -0.200 1.00 35.47 92 VAL A CA 1
ATOM 690 C C . VAL A 1 92 ? 0.205 -43.976 1.338 1.00 35.47 92 VAL A C 1
ATOM 692 O O . VAL A 1 92 ? -0.414 -43.154 2.019 1.00 35.47 92 VAL A O 1
ATOM 695 N N . PRO A 1 93 ? 0.854 -45.020 1.904 1.00 39.12 93 PRO A N 1
ATOM 696 C CA . PRO A 1 93 ? 0.584 -45.506 3.260 1.00 39.12 93 PRO A CA 1
ATOM 697 C C . PRO A 1 93 ? 1.057 -44.591 4.394 1.00 39.12 93 PRO A C 1
ATOM 699 O O . PRO A 1 93 ? 2.058 -43.886 4.304 1.00 39.12 93 PRO A O 1
ATOM 702 N N . VAL A 1 94 ? 0.302 -44.673 5.485 1.00 41.00 94 VAL A N 1
ATOM 70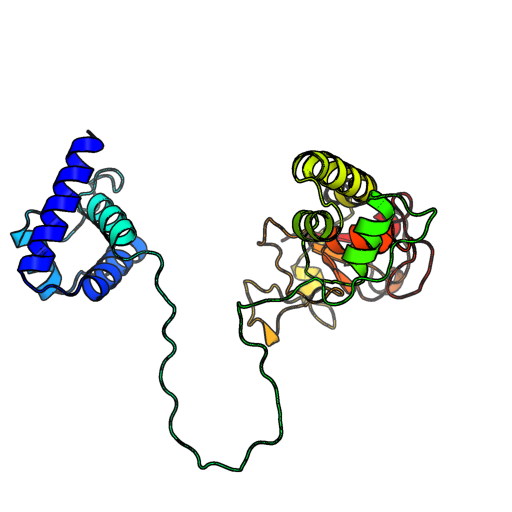3 C CA . VAL A 1 94 ? 0.354 -43.856 6.699 1.00 41.00 94 VAL A CA 1
ATOM 704 C C . VAL A 1 94 ? 1.587 -44.175 7.557 1.00 41.00 94 VAL A C 1
ATOM 706 O O . VAL A 1 94 ? 1.743 -45.303 8.017 1.00 41.00 94 VAL A O 1
ATOM 709 N N . HIS A 1 95 ? 2.392 -43.153 7.866 1.00 32.09 95 HIS A N 1
ATOM 710 C CA . HIS A 1 95 ? 3.232 -43.110 9.070 1.00 32.09 95 HIS A CA 1
ATOM 711 C C . HIS A 1 95 ? 2.610 -42.134 10.099 1.00 32.09 95 HIS A C 1
ATOM 713 O O . HIS A 1 95 ? 1.984 -41.152 9.692 1.00 32.09 95 HIS A O 1
ATOM 719 N N . PRO A 1 96 ? 2.724 -42.398 11.419 1.00 38.56 96 PRO A N 1
ATOM 720 C CA . PRO A 1 96 ? 2.006 -41.652 12.458 1.00 38.56 96 PRO A CA 1
ATOM 721 C C . PRO A 1 96 ? 2.538 -40.216 12.648 1.00 38.56 96 PRO A C 1
ATOM 723 O O . PRO A 1 96 ? 3.685 -39.929 12.300 1.00 38.56 96 PRO A O 1
ATOM 726 N N . PRO A 1 97 ? 1.713 -39.288 13.171 1.00 38.00 97 PRO A N 1
ATOM 727 C CA . PRO A 1 97 ? 1.868 -37.864 12.911 1.00 38.00 97 PRO A CA 1
ATOM 728 C C . PRO A 1 97 ? 2.918 -37.224 13.825 1.00 38.00 97 PRO A C 1
ATOM 730 O O . PRO A 1 97 ? 2.692 -37.040 15.020 1.00 38.00 97 PRO A O 1
ATOM 733 N N . ALA A 1 98 ? 4.037 -36.791 13.246 1.00 32.41 98 ALA A N 1
ATOM 734 C CA . ALA A 1 98 ? 4.788 -35.675 13.804 1.00 32.41 98 ALA A CA 1
ATOM 735 C C . ALA A 1 98 ? 4.006 -34.391 13.498 1.00 32.41 98 ALA A C 1
ATOM 737 O O . ALA A 1 98 ? 3.651 -34.119 12.350 1.00 32.41 98 ALA A O 1
ATOM 738 N N . ALA A 1 99 ? 3.684 -33.635 14.543 1.00 40.91 99 ALA A N 1
ATOM 739 C CA . ALA A 1 99 ? 2.898 -32.416 14.472 1.00 40.91 99 ALA A CA 1
ATOM 740 C C . ALA A 1 99 ? 3.488 -31.414 13.461 1.00 40.91 99 ALA A C 1
ATOM 742 O O . ALA A 1 99 ? 4.462 -30.725 13.741 1.00 40.91 99 ALA A O 1
ATOM 743 N N . SER A 1 100 ? 2.851 -31.290 12.299 1.00 31.88 100 SER A N 1
ATOM 744 C CA . SER A 1 100 ? 2.981 -30.130 11.422 1.00 31.88 100 SER A CA 1
ATOM 745 C C . SER A 1 100 ? 1.594 -29.554 11.207 1.00 31.88 100 SER A C 1
ATOM 747 O O . SER A 1 100 ? 0.813 -30.008 10.372 1.00 31.88 100 SER A O 1
ATOM 749 N N . ARG A 1 101 ? 1.279 -28.563 12.045 1.00 33.00 101 ARG A N 1
ATOM 750 C CA . ARG A 1 101 ? 0.133 -27.669 11.893 1.00 33.00 101 ARG A CA 1
ATOM 751 C C . ARG A 1 101 ? 0.226 -26.990 10.525 1.00 33.00 101 ARG A C 1
ATOM 753 O O . ARG A 1 101 ? 0.995 -26.050 10.354 1.00 33.00 101 ARG A O 1
ATOM 760 N N . ARG A 1 102 ? -0.594 -27.440 9.576 1.00 29.89 102 ARG A N 1
ATOM 761 C CA . ARG A 1 102 ? -1.087 -26.572 8.502 1.00 29.89 102 ARG A CA 1
ATOM 762 C C . ARG A 1 102 ? -1.961 -25.484 9.141 1.00 29.89 102 ARG A C 1
ATOM 764 O O . ARG A 1 102 ? -2.778 -25.825 9.997 1.00 29.89 102 ARG A O 1
ATOM 771 N N . PRO A 1 103 ? -1.825 -24.201 8.776 1.00 40.78 103 PRO A N 1
ATOM 772 C CA . PRO A 1 103 ? -2.821 -23.212 9.138 1.00 40.78 103 PRO A CA 1
ATOM 773 C C . PRO A 1 103 ? -4.024 -23.371 8.204 1.00 40.78 103 PRO A C 1
ATOM 775 O O . PRO A 1 103 ? -3.973 -22.985 7.039 1.00 40.78 103 PRO A O 1
ATOM 778 N N . ASP A 1 104 ? -5.093 -23.964 8.734 1.00 34.88 104 ASP A N 1
ATOM 779 C CA . ASP A 1 104 ? -6.432 -23.897 8.155 1.00 34.88 104 ASP A CA 1
ATOM 780 C C . ASP A 1 104 ? -6.906 -22.441 8.086 1.00 34.88 104 ASP A C 1
ATOM 782 O O . ASP A 1 104 ? -6.787 -21.662 9.040 1.00 34.88 104 ASP A O 1
ATOM 786 N N . GLY A 1 105 ? -7.469 -22.081 6.936 1.00 38.09 105 GLY A N 1
ATOM 787 C CA . GLY A 1 105 ? -8.162 -20.823 6.732 1.00 38.09 105 GLY A CA 1
ATOM 788 C C . GLY A 1 105 ? -9.435 -20.740 7.578 1.00 38.09 105 GLY A C 1
ATOM 789 O O . GLY A 1 105 ? -10.213 -21.683 7.671 1.00 38.09 105 GLY A O 1
ATOM 790 N N . ALA A 1 106 ? -9.657 -19.553 8.140 1.00 40.94 106 ALA A N 1
ATOM 791 C CA . ALA A 1 106 ? -10.937 -19.078 8.658 1.00 40.94 106 ALA A CA 1
ATOM 792 C C . ALA A 1 106 ? -11.553 -19.855 9.840 1.00 40.94 106 ALA A C 1
ATOM 794 O O . ALA A 1 106 ? -12.621 -20.448 9.719 1.00 40.94 106 ALA A O 1
ATOM 795 N N . ARG A 1 107 ? -10.964 -19.697 11.035 1.00 36.28 107 ARG A N 1
ATOM 796 C CA . ARG A 1 107 ? -11.699 -19.443 12.294 1.00 36.28 107 ARG A CA 1
ATOM 797 C C . ARG A 1 107 ? -10.725 -18.955 13.373 1.00 36.28 107 ARG A C 1
ATOM 799 O O . ARG A 1 107 ? -9.827 -19.679 13.775 1.00 36.28 107 ARG A O 1
ATOM 806 N N . SER A 1 108 ? -10.950 -17.721 13.825 1.00 46.34 108 SER A N 1
ATOM 807 C CA . SER A 1 108 ? -10.301 -17.062 14.968 1.00 46.34 108 SER A CA 1
ATOM 808 C C . SER A 1 108 ? -8.817 -16.717 14.821 1.00 46.34 108 SER A C 1
ATOM 810 O O . SER A 1 108 ? -7.937 -17.563 14.876 1.00 46.34 108 SER A O 1
ATOM 812 N N . SER A 1 109 ? -8.522 -15.423 14.815 1.00 44.16 109 SER A N 1
ATOM 813 C CA . SER A 1 109 ? -7.340 -14.961 15.537 1.00 44.16 109 SER A CA 1
ATOM 814 C C . SER A 1 109 ? -7.584 -13.532 15.985 1.00 44.16 109 SER A C 1
ATOM 816 O O . SER A 1 109 ? -7.665 -12.599 15.185 1.00 44.16 109 SER A O 1
ATOM 818 N N . ALA A 1 110 ? -7.739 -13.352 17.293 1.00 58.84 110 ALA A N 1
ATOM 819 C CA . ALA A 1 110 ? -7.376 -12.092 17.919 1.00 58.84 110 ALA A CA 1
ATOM 820 C C . ALA A 1 110 ? -5.999 -11.648 17.384 1.00 58.84 110 ALA A C 1
ATOM 822 O O . ALA A 1 110 ? -5.239 -12.475 16.866 1.00 58.84 110 ALA A O 1
ATOM 823 N N . LEU A 1 111 ? -5.685 -10.354 17.467 1.00 68.69 111 LEU A N 1
ATOM 824 C CA . LEU A 1 111 ? -4.313 -9.901 17.222 1.00 68.69 111 LEU A CA 1
ATOM 825 C C . LEU A 1 111 ? -3.357 -10.868 17.944 1.00 68.69 111 LEU A C 1
ATOM 827 O O . LEU A 1 111 ? -3.555 -11.167 19.121 1.00 68.69 111 LEU A O 1
ATOM 831 N N . ARG A 1 112 ? -2.399 -11.438 17.203 1.00 72.62 112 ARG A N 1
ATOM 832 C CA . ARG A 1 112 ? -1.470 -12.459 17.712 1.00 72.62 112 ARG A CA 1
ATOM 833 C C . ARG A 1 112 ? -0.678 -11.928 18.901 1.00 72.62 112 ARG A C 1
ATOM 835 O O . ARG A 1 112 ? -0.361 -12.695 19.802 1.00 72.62 112 ARG A O 1
ATOM 842 N N . VAL A 1 113 ? -0.372 -10.632 18.882 1.00 77.50 113 VAL A N 1
ATOM 843 C CA . VAL A 1 113 ? 0.344 -9.930 19.944 1.00 77.50 113 VAL A CA 1
ATOM 844 C C . VAL A 1 113 ? -0.415 -8.647 20.277 1.00 77.50 113 VAL A C 1
ATOM 846 O O . VAL A 1 113 ? -0.568 -7.777 19.419 1.00 77.50 113 VAL A O 1
ATOM 849 N N . ILE A 1 114 ? -0.888 -8.536 21.519 1.00 84.94 114 ILE A N 1
ATOM 850 C CA . ILE A 1 114 ? -1.490 -7.318 22.079 1.00 84.94 114 ILE A CA 1
ATOM 851 C C . ILE A 1 114 ? -0.697 -6.976 23.344 1.00 84.94 114 ILE A C 1
ATOM 853 O O . ILE A 1 114 ? -1.031 -7.490 24.411 1.00 84.94 114 ILE A O 1
ATOM 857 N N . PRO A 1 115 ? 0.402 -6.209 23.239 1.00 84.88 115 PRO A N 1
ATOM 858 C CA . PRO A 1 115 ? 1.089 -5.712 24.424 1.00 84.88 115 PRO A CA 1
ATOM 859 C C . PRO A 1 115 ? 0.190 -4.708 25.148 1.00 84.88 115 PRO A C 1
ATOM 861 O O . PRO A 1 115 ? -0.661 -4.090 24.519 1.00 84.88 115 PRO A O 1
ATOM 864 N N . GLU A 1 116 ? 0.383 -4.510 26.449 1.00 83.56 116 GLU A N 1
ATOM 865 C CA . GLU A 1 116 ? -0.333 -3.444 27.151 1.00 83.56 116 GLU A CA 1
ATOM 866 C C . GLU A 1 116 ? 0.032 -2.070 26.576 1.00 83.56 116 GLU A C 1
ATOM 868 O O . GLU A 1 116 ? 1.168 -1.825 26.144 1.00 83.56 116 GLU A O 1
ATOM 873 N N . ARG A 1 117 ? -0.958 -1.174 26.534 1.00 83.94 117 ARG A N 1
ATOM 874 C CA . ARG A 1 117 ? -0.743 0.204 26.095 1.00 83.94 117 ARG A CA 1
ATOM 875 C C . ARG A 1 117 ? 0.098 0.929 27.138 1.00 83.94 117 ARG A C 1
ATOM 877 O O . ARG A 1 117 ? -0.183 0.824 28.326 1.00 83.94 117 ARG A O 1
ATOM 884 N N . GLU A 1 118 ? 1.100 1.671 26.688 1.00 82.50 118 GLU A N 1
ATOM 885 C CA . GLU A 1 118 ? 1.908 2.494 27.588 1.00 82.50 118 GLU A CA 1
ATOM 886 C C . GLU A 1 118 ? 1.119 3.749 28.001 1.00 82.50 118 GLU A C 1
ATOM 888 O O . GLU A 1 118 ? 0.320 4.273 27.220 1.00 82.50 118 GLU A O 1
ATOM 893 N N . ASP A 1 119 ? 1.335 4.254 29.218 1.00 77.62 119 ASP A N 1
ATOM 894 C CA . ASP A 1 119 ? 0.523 5.343 29.795 1.00 77.62 119 ASP A CA 1
ATOM 895 C C . ASP A 1 119 ? 0.578 6.651 28.987 1.00 77.62 119 ASP A C 1
ATOM 897 O O . ASP A 1 119 ? -0.366 7.441 28.990 1.00 77.62 119 ASP A O 1
ATOM 901 N N . TYR A 1 120 ? 1.675 6.873 28.263 1.00 75.69 120 TYR A N 1
ATOM 902 C CA . TYR A 1 120 ? 1.892 8.038 27.401 1.00 75.69 120 TYR A CA 1
ATOM 903 C C . TYR A 1 120 ? 1.513 7.796 25.931 1.00 75.69 120 TYR A C 1
ATOM 905 O O . TYR A 1 120 ? 1.604 8.708 25.107 1.00 75.69 120 TYR A O 1
ATOM 913 N N . GLU A 1 121 ? 1.122 6.575 25.567 1.00 79.50 121 GLU A N 1
ATOM 914 C CA . GLU A 1 121 ? 0.861 6.191 24.185 1.00 79.50 121 GLU A CA 1
ATOM 915 C C . GLU A 1 121 ? -0.579 6.544 23.792 1.00 79.50 121 GLU A C 1
ATOM 917 O O . GLU A 1 121 ? -1.558 6.035 24.345 1.00 79.50 121 GLU A O 1
ATOM 922 N N . ASN A 1 122 ? -0.724 7.433 22.806 1.00 86.06 122 ASN A N 1
ATOM 923 C CA . ASN A 1 122 ? -2.034 7.774 22.260 1.00 86.06 122 ASN A CA 1
ATOM 924 C C . ASN A 1 122 ? -2.589 6.640 21.372 1.00 86.06 122 ASN A C 1
ATOM 926 O O . ASN A 1 122 ? -1.880 5.713 20.975 1.00 86.06 122 ASN A O 1
ATOM 930 N N . ASN A 1 123 ? -3.877 6.722 21.028 1.00 86.94 123 ASN A N 1
ATOM 931 C CA . ASN A 1 123 ? -4.563 5.688 20.244 1.00 86.94 123 ASN A CA 1
ATOM 932 C C . ASN A 1 123 ? -3.912 5.429 18.874 1.00 86.94 123 ASN A C 1
ATOM 934 O O . ASN A 1 123 ? -3.919 4.296 18.395 1.00 86.94 123 ASN A O 1
ATOM 938 N N . VAL A 1 124 ? -3.336 6.462 18.255 1.00 84.62 124 VAL A N 1
ATOM 939 C CA . VAL A 1 124 ? -2.674 6.360 16.950 1.00 84.62 124 VAL A CA 1
ATOM 940 C C . VAL A 1 124 ? -1.366 5.587 17.074 1.00 84.62 124 VAL A C 1
ATOM 942 O O . VAL A 1 124 ? -1.162 4.617 16.347 1.00 84.62 124 VAL A O 1
ATOM 945 N N . ALA A 1 125 ? -0.511 5.969 18.024 1.00 80.50 125 ALA A N 1
ATOM 946 C CA . ALA A 1 125 ? 0.768 5.320 18.294 1.00 80.50 125 ALA A CA 1
ATOM 947 C C . ALA A 1 125 ? 0.572 3.845 18.669 1.00 80.50 125 ALA A C 1
ATOM 949 O O . ALA A 1 125 ? 1.192 2.965 18.068 1.00 80.50 125 ALA A O 1
ATOM 950 N N . TYR A 1 126 ? -0.397 3.564 19.544 1.00 86.00 126 TYR A N 1
ATOM 951 C CA . TYR A 1 126 ? -0.723 2.196 19.932 1.00 86.00 126 TYR A CA 1
ATOM 952 C C . TYR A 1 126 ? -1.288 1.376 18.774 1.00 86.00 126 TYR A C 1
ATOM 954 O O . TYR A 1 126 ? -0.872 0.237 18.546 1.00 86.00 126 TYR A O 1
ATOM 962 N N . GLY A 1 127 ? -2.177 1.970 17.975 1.00 87.19 127 GLY A N 1
ATOM 963 C CA . GLY A 1 127 ? -2.680 1.355 16.754 1.00 87.19 127 GLY A CA 1
ATOM 964 C C . GLY A 1 127 ? -1.561 1.015 15.765 1.00 87.19 127 GLY A C 1
ATOM 965 O O . GLY A 1 127 ? -1.552 -0.086 15.219 1.00 87.19 127 GLY A O 1
ATOM 966 N N . MET A 1 128 ? -0.578 1.901 15.577 1.00 82.12 128 MET A N 1
ATOM 967 C CA . MET A 1 128 ? 0.597 1.645 14.730 1.00 82.12 128 MET A CA 1
ATOM 968 C C . MET A 1 128 ? 1.478 0.524 15.276 1.00 82.12 128 MET A C 1
ATOM 970 O O . MET A 1 128 ? 1.901 -0.356 14.524 1.00 82.12 128 MET A O 1
ATOM 974 N N . ARG A 1 129 ? 1.722 0.504 16.588 1.00 82.88 129 ARG A N 1
ATOM 975 C CA . ARG A 1 129 ? 2.496 -0.559 17.235 1.00 82.88 129 ARG A CA 1
ATOM 976 C C . ARG A 1 129 ? 1.820 -1.917 17.066 1.00 82.88 129 ARG A C 1
ATOM 978 O O . ARG A 1 129 ? 2.468 -2.875 16.652 1.00 82.88 129 ARG A O 1
ATOM 985 N N . LEU A 1 130 ? 0.510 -1.995 17.294 1.00 85.50 130 LEU A N 1
ATOM 986 C CA . LEU A 1 130 ? -0.273 -3.214 17.077 1.00 85.50 130 LEU A CA 1
ATOM 987 C C . LEU A 1 130 ? -0.260 -3.655 15.614 1.00 85.50 130 LEU A C 1
ATOM 989 O O . LEU A 1 130 ? -0.124 -4.842 15.333 1.00 85.50 130 LEU A O 1
ATOM 993 N N . LEU A 1 131 ? -0.362 -2.715 14.683 1.00 80.75 131 LEU A N 1
ATOM 994 C CA . LEU A 1 131 ? -0.233 -2.964 13.253 1.00 80.75 131 LEU A CA 1
ATOM 995 C C . LEU A 1 131 ? 1.141 -3.560 12.892 1.00 80.75 131 LEU A C 1
ATOM 997 O O . LEU A 1 131 ? 1.215 -4.471 12.070 1.00 80.75 131 LEU A O 1
ATOM 1001 N N . ASN A 1 132 ? 2.221 -3.102 13.524 1.00 74.81 132 ASN A N 1
ATOM 1002 C CA . ASN A 1 132 ? 3.574 -3.619 13.294 1.00 74.81 132 ASN A CA 1
ATOM 1003 C C . ASN A 1 132 ? 3.801 -5.003 13.905 1.00 74.81 132 ASN A C 1
ATOM 1005 O O . ASN A 1 132 ? 4.426 -5.862 13.287 1.00 74.81 132 ASN A O 1
ATOM 1009 N N . LEU A 1 133 ? 3.259 -5.241 15.098 1.00 79.62 133 LEU A N 1
ATOM 1010 C CA . LEU A 1 133 ? 3.349 -6.536 15.776 1.00 79.62 133 LEU A CA 1
ATOM 1011 C C . LEU A 1 133 ? 2.437 -7.601 15.150 1.00 79.62 133 LEU A C 1
ATOM 1013 O O . LEU A 1 133 ? 2.606 -8.792 15.405 1.00 79.62 133 LEU A O 1
ATOM 1017 N N . ASN A 1 134 ? 1.475 -7.183 14.325 1.00 77.19 134 ASN A N 1
ATOM 1018 C CA . ASN A 1 134 ? 0.506 -8.057 13.673 1.00 77.19 134 ASN A CA 1
ATOM 1019 C C . ASN A 1 134 ? 0.503 -7.829 12.151 1.00 77.19 134 ASN A C 1
ATOM 1021 O O . ASN A 1 134 ? -0.474 -7.297 11.607 1.00 77.19 134 ASN A O 1
ATOM 1025 N N . PRO A 1 135 ? 1.576 -8.241 11.444 1.00 66.56 135 PRO A N 1
ATOM 1026 C CA . PRO A 1 135 ? 1.656 -8.091 9.996 1.00 66.56 135 PRO A CA 1
ATOM 1027 C C . PRO A 1 135 ? 0.486 -8.806 9.309 1.00 66.56 135 PRO A C 1
ATOM 1029 O O . PRO A 1 135 ? 0.037 -9.872 9.735 1.00 66.56 135 PRO A O 1
ATOM 1032 N N . GLY A 1 136 ? -0.041 -8.182 8.254 1.00 66.56 136 GLY A N 1
ATOM 1033 C CA . GLY A 1 136 ? -1.216 -8.675 7.524 1.00 66.56 136 GLY A CA 1
ATOM 1034 C C . GLY A 1 136 ? -2.572 -8.284 8.128 1.00 66.56 136 GLY A C 1
ATOM 1035 O O . GLY A 1 136 ? -3.598 -8.499 7.486 1.00 66.56 136 GLY A O 1
ATOM 1036 N N . VAL A 1 137 ? -2.621 -7.666 9.315 1.00 76.25 137 VAL A N 1
ATOM 1037 C CA . VAL A 1 137 ? -3.882 -7.186 9.909 1.00 76.25 137 VAL A CA 1
ATOM 1038 C C . VAL A 1 137 ? -4.204 -5.757 9.454 1.00 76.25 137 VAL A C 1
ATOM 1040 O O . VAL A 1 137 ? -3.340 -4.887 9.426 1.00 76.25 137 VAL A O 1
ATOM 1043 N N . GLY A 1 138 ? -5.467 -5.499 9.094 1.00 76.88 138 GLY A N 1
ATOM 1044 C CA . GLY A 1 138 ? -5.934 -4.172 8.674 1.00 76.88 138 GLY A CA 1
ATOM 1045 C C . GLY A 1 138 ? -6.245 -3.212 9.834 1.00 76.88 138 GLY A C 1
ATOM 1046 O O . GLY A 1 138 ? -6.677 -3.637 10.907 1.00 76.88 138 GLY A O 1
ATOM 1047 N N . VAL A 1 139 ? -6.121 -1.901 9.578 1.00 84.50 139 VAL A N 1
ATOM 1048 C CA . VAL A 1 139 ? -6.297 -0.803 10.561 1.00 84.50 139 VAL A CA 1
ATOM 1049 C C . VAL A 1 139 ? -7.594 -0.922 11.367 1.00 84.50 139 VAL A C 1
ATOM 1051 O O . VAL A 1 139 ? -7.565 -0.892 12.592 1.00 84.50 139 VAL A O 1
ATOM 1054 N N . ARG A 1 140 ? -8.738 -1.135 10.700 1.00 86.50 140 ARG A N 1
ATOM 1055 C CA . ARG A 1 140 ? -10.053 -1.243 11.364 1.00 86.50 140 ARG A CA 1
ATOM 1056 C C . ARG A 1 140 ? -10.099 -2.349 12.417 1.00 86.50 140 ARG A C 1
ATOM 1058 O O . ARG A 1 140 ? -10.719 -2.180 13.461 1.00 86.50 140 ARG A O 1
ATOM 1065 N N . ARG A 1 141 ? -9.446 -3.480 12.139 1.00 86.06 141 ARG A N 1
ATOM 1066 C CA . ARG A 1 141 ? -9.416 -4.637 13.039 1.00 86.06 141 ARG A CA 1
ATOM 1067 C C . ARG A 1 141 ? -8.501 -4.396 14.233 1.00 86.06 141 ARG A C 1
ATOM 1069 O O . ARG A 1 141 ? -8.838 -4.824 15.328 1.00 86.06 141 ARG A O 1
ATOM 1076 N N . VAL A 1 142 ? -7.393 -3.687 14.025 1.00 87.62 142 VAL A N 1
ATOM 1077 C CA . VAL A 1 142 ? -6.519 -3.247 15.116 1.00 87.62 142 VAL A CA 1
ATOM 1078 C C . VAL A 1 142 ? -7.253 -2.273 16.034 1.00 87.62 142 VAL A C 1
ATOM 1080 O O . VAL A 1 142 ? -7.310 -2.516 17.232 1.00 87.62 142 VAL A O 1
ATOM 1083 N N . VAL A 1 143 ? -7.901 -1.242 15.485 1.00 89.00 143 VAL A N 1
ATOM 1084 C CA . VAL A 1 143 ? -8.659 -0.261 16.284 1.00 89.00 143 VAL A CA 1
ATOM 1085 C C . VAL A 1 143 ? -9.783 -0.927 17.076 1.00 89.00 143 VAL A C 1
ATOM 1087 O O . VAL A 1 143 ? -9.939 -0.663 18.264 1.00 89.00 143 VAL A O 1
ATOM 1090 N N . ALA A 1 144 ? -10.518 -1.861 16.467 1.00 88.75 144 ALA A N 1
ATOM 1091 C CA . ALA A 1 144 ? -11.569 -2.605 17.159 1.00 88.75 144 ALA A CA 1
ATOM 1092 C C . ALA A 1 144 ? -11.065 -3.470 18.331 1.00 88.75 144 ALA A C 1
ATOM 1094 O O . ALA A 1 144 ? -11.874 -3.861 19.168 1.00 88.75 144 ALA A O 1
ATOM 1095 N N . ALA A 1 145 ? -9.766 -3.783 18.392 1.00 87.94 145 ALA A N 1
ATOM 1096 C CA . ALA A 1 145 ? -9.190 -4.600 19.456 1.00 87.94 145 ALA A CA 1
ATOM 1097 C C . ALA A 1 145 ? -8.874 -3.812 20.737 1.00 87.94 145 ALA A C 1
ATOM 1099 O O . ALA A 1 145 ? -8.755 -4.431 21.790 1.00 87.94 145 ALA A O 1
ATOM 1100 N N . PHE A 1 146 ? -8.737 -2.481 20.668 1.00 88.75 146 PHE A N 1
ATOM 1101 C CA . PHE A 1 146 ? -8.403 -1.657 21.839 1.00 88.75 146 PHE A CA 1
ATOM 1102 C C . PHE A 1 146 ? -9.332 -0.464 22.078 1.00 88.75 146 PHE A C 1
ATOM 1104 O O . PHE A 1 146 ? -9.326 0.095 23.171 1.00 88.75 146 PHE A O 1
ATOM 1111 N N . ILE A 1 147 ? -10.149 -0.084 21.094 1.00 89.50 147 ILE A N 1
ATOM 1112 C CA . ILE A 1 147 ? -11.217 0.899 21.272 1.00 89.50 147 ILE A CA 1
ATOM 1113 C C . ILE A 1 147 ? -12.522 0.163 21.583 1.00 89.50 147 ILE A C 1
ATOM 1115 O O . ILE A 1 147 ? -13.142 -0.471 20.716 1.00 89.50 147 ILE A O 1
ATOM 1119 N N . THR A 1 148 ? -12.928 0.252 22.847 1.00 87.06 148 THR A N 1
ATOM 1120 C CA . THR A 1 148 ? -14.134 -0.383 23.384 1.00 87.06 148 THR A CA 1
ATOM 1121 C C . THR A 1 148 ? -15.399 0.194 22.760 1.00 87.06 148 THR A C 1
ATOM 1123 O O . THR A 1 148 ? -16.214 -0.589 22.270 1.00 87.06 148 THR A O 1
ATOM 1126 N N . ASP A 1 149 ? -15.529 1.522 22.696 1.00 89.00 149 ASP A N 1
ATOM 1127 C CA . ASP A 1 149 ? -16.691 2.200 22.111 1.00 89.00 149 ASP A CA 1
ATOM 1128 C C . ASP A 1 149 ? -16.663 2.159 20.567 1.00 89.00 149 ASP A C 1
ATOM 1130 O O . ASP A 1 149 ? -15.758 2.720 19.945 1.00 89.00 149 ASP A O 1
ATOM 1134 N N . PRO A 1 150 ? -17.640 1.516 19.896 1.00 88.31 150 PRO A N 1
ATOM 1135 C CA . PRO A 1 150 ? -17.733 1.520 18.440 1.00 88.31 150 PRO A CA 1
ATOM 1136 C C . PRO A 1 150 ? -17.832 2.912 17.801 1.00 88.31 150 PRO A C 1
ATOM 1138 O O . PRO A 1 150 ? -17.406 3.050 16.652 1.00 88.31 150 PRO A O 1
ATOM 1141 N N . ALA A 1 151 ? -18.374 3.912 18.504 1.00 90.88 151 ALA A N 1
ATOM 1142 C CA . ALA A 1 151 ? -18.563 5.266 17.986 1.00 90.88 151 ALA A CA 1
ATOM 1143 C C . ALA A 1 151 ? -17.237 6.021 17.788 1.00 90.88 151 ALA A C 1
ATOM 1145 O O . ALA A 1 151 ? -17.120 6.795 16.840 1.00 90.88 151 ALA A O 1
ATOM 1146 N N . ASP A 1 152 ? -16.219 5.725 18.601 1.00 88.38 152 ASP A N 1
ATOM 1147 C CA . ASP A 1 152 ? -14.904 6.384 18.547 1.00 88.38 152 ASP A CA 1
ATOM 1148 C C . ASP A 1 152 ? -13.950 5.746 17.524 1.00 88.38 152 ASP A C 1
ATOM 1150 O O . ASP A 1 152 ? -12.938 6.331 17.127 1.00 88.38 152 ASP A O 1
ATOM 1154 N N . ARG A 1 153 ? -14.258 4.527 17.059 1.00 90.81 153 ARG A N 1
ATOM 1155 C CA . ARG A 1 153 ? -13.395 3.770 16.135 1.00 90.81 153 ARG A CA 1
ATOM 1156 C C . ARG A 1 153 ? -13.128 4.487 14.808 1.00 90.81 153 ARG A C 1
ATOM 1158 O O . ARG A 1 153 ? -11.981 4.429 14.366 1.00 90.81 153 ARG A O 1
ATOM 1165 N N . PRO A 1 154 ? -14.114 5.111 14.131 1.00 92.00 154 PRO A N 1
ATOM 1166 C CA . PRO A 1 154 ? -13.880 5.759 12.843 1.00 92.00 154 PRO A CA 1
ATOM 1167 C C . PRO A 1 154 ? -12.824 6.865 12.921 1.00 92.00 154 PRO A C 1
ATOM 1169 O O . PRO A 1 154 ? -11.903 6.855 12.111 1.00 92.00 154 PRO A O 1
ATOM 1172 N N . ALA A 1 155 ? -12.895 7.730 13.939 1.00 90.12 155 ALA A N 1
ATOM 1173 C CA . ALA A 1 155 ? -11.943 8.824 14.123 1.00 90.12 155 ALA A CA 1
ATOM 1174 C C . ALA A 1 155 ? -10.504 8.304 14.276 1.00 90.12 155 ALA A C 1
ATOM 1176 O O . ALA A 1 155 ? -9.616 8.704 13.533 1.00 90.12 155 ALA A O 1
ATOM 1177 N N . VAL A 1 156 ? -10.291 7.309 15.144 1.00 86.69 156 VAL A N 1
ATOM 1178 C CA . VAL A 1 156 ? -8.961 6.708 15.352 1.00 86.69 156 VAL A CA 1
ATOM 1179 C C . VAL A 1 156 ? -8.446 6.002 14.092 1.00 86.69 156 VAL A C 1
ATOM 1181 O O . VAL A 1 156 ? -7.253 6.043 13.796 1.00 86.69 156 VAL A O 1
ATOM 1184 N N . VAL A 1 157 ? -9.325 5.339 13.331 1.00 88.19 157 VAL A N 1
ATOM 1185 C CA . VAL A 1 157 ? -8.951 4.730 12.043 1.00 88.19 157 VAL A CA 1
ATOM 1186 C C . VAL A 1 157 ? -8.458 5.794 11.063 1.00 88.19 157 VAL A C 1
ATOM 1188 O O . VAL A 1 157 ? -7.481 5.544 10.354 1.00 88.19 157 VAL A O 1
ATOM 1191 N N . ASP A 1 158 ? -9.121 6.945 11.012 1.00 87.12 158 ASP A N 1
ATOM 1192 C CA . ASP A 1 158 ? -8.767 8.033 10.107 1.00 87.12 158 ASP A CA 1
ATOM 1193 C C . ASP A 1 158 ? -7.490 8.752 10.556 1.00 87.12 158 ASP A C 1
ATOM 1195 O O . ASP A 1 158 ? -6.616 8.973 9.720 1.00 87.12 158 ASP A O 1
ATOM 1199 N N . ASP A 1 159 ? -7.284 8.967 11.856 1.00 83.56 159 ASP A N 1
ATOM 1200 C CA . ASP A 1 159 ? -6.030 9.516 12.391 1.00 83.56 159 ASP A CA 1
ATOM 1201 C C . ASP A 1 159 ? -4.823 8.609 12.082 1.00 83.56 159 ASP A C 1
ATOM 1203 O O . ASP A 1 159 ? -3.752 9.071 11.682 1.00 83.56 159 ASP A O 1
ATOM 1207 N N . ILE A 1 160 ? -4.994 7.285 12.207 1.00 83.62 160 ILE A N 1
ATOM 1208 C CA . ILE A 1 160 ? -3.961 6.305 11.835 1.00 83.62 160 ILE A CA 1
ATOM 1209 C C . ILE A 1 160 ? -3.676 6.357 10.330 1.00 83.62 160 ILE A C 1
ATOM 1211 O O . ILE A 1 160 ? -2.525 6.236 9.913 1.00 83.62 160 ILE A O 1
ATOM 1215 N N . ARG A 1 161 ? -4.696 6.526 9.485 1.00 82.81 161 ARG A N 1
ATOM 1216 C CA . ARG A 1 161 ? -4.484 6.683 8.037 1.00 82.81 161 ARG A CA 1
ATOM 1217 C C . ARG A 1 161 ? -3.731 7.974 7.735 1.00 82.81 161 ARG A C 1
ATOM 1219 O O . ARG A 1 161 ? -2.689 7.902 7.092 1.00 82.81 161 ARG A O 1
ATOM 1226 N N . ALA A 1 162 ? -4.160 9.092 8.314 1.00 81.19 162 ALA A N 1
ATOM 1227 C CA . ALA A 1 162 ? -3.517 10.393 8.158 1.00 81.19 162 ALA A CA 1
ATOM 1228 C C . ALA A 1 162 ? -2.035 10.376 8.570 1.00 81.19 162 ALA A C 1
ATOM 1230 O O . ALA A 1 162 ? -1.218 11.057 7.959 1.00 81.19 162 ALA A O 1
ATOM 1231 N N . ALA A 1 163 ? -1.648 9.555 9.551 1.00 74.81 163 ALA A N 1
ATOM 1232 C CA . ALA A 1 163 ? -0.244 9.378 9.925 1.00 74.81 163 ALA A CA 1
ATOM 1233 C C . ALA A 1 163 ? 0.595 8.598 8.883 1.00 74.81 163 ALA A C 1
ATOM 1235 O O . ALA A 1 163 ? 1.813 8.763 8.831 1.00 74.81 163 ALA A O 1
ATOM 1236 N N . ARG A 1 164 ? -0.022 7.758 8.039 1.00 80.62 164 ARG A N 1
ATOM 1237 C CA . ARG A 1 164 ? 0.642 7.001 6.948 1.00 80.62 164 ARG A CA 1
ATOM 1238 C C . ARG A 1 164 ? 0.640 7.746 5.620 1.00 80.62 164 ARG A C 1
ATOM 1240 O O . ARG A 1 164 ? 1.494 7.490 4.763 1.00 80.62 164 ARG A O 1
ATOM 1247 N N . ASP A 1 165 ? -0.318 8.644 5.440 1.00 83.00 165 ASP A N 1
ATOM 1248 C CA . ASP A 1 165 ? -0.525 9.406 4.214 1.00 83.00 165 ASP A CA 1
ATOM 1249 C C . ASP A 1 165 ? 0.717 10.180 3.738 1.00 83.00 165 ASP A C 1
ATOM 1251 O O . ASP A 1 165 ? 0.986 10.132 2.536 1.00 83.00 165 ASP A O 1
ATOM 1255 N N . PRO A 1 166 ? 1.555 10.804 4.597 1.00 85.25 166 PRO A N 1
ATOM 1256 C CA . PRO A 1 166 ? 2.737 11.536 4.138 1.00 85.25 166 PRO A CA 1
ATOM 1257 C C . PRO A 1 166 ? 3.717 10.687 3.328 1.00 85.25 166 PRO A C 1
ATOM 1259 O O . PRO A 1 166 ? 4.409 11.218 2.467 1.00 85.25 166 PRO A O 1
ATOM 1262 N N . ILE A 1 167 ? 3.773 9.377 3.583 1.00 87.38 167 ILE A N 1
ATOM 1263 C CA . ILE A 1 167 ? 4.612 8.439 2.832 1.00 87.38 167 ILE A CA 1
ATOM 1264 C C . ILE A 1 167 ? 3.831 7.908 1.628 1.00 87.38 167 ILE A C 1
ATOM 1266 O O . ILE A 1 167 ? 4.287 8.029 0.497 1.00 87.38 167 ILE A O 1
ATOM 1270 N N . THR A 1 168 ? 2.633 7.356 1.843 1.00 89.50 168 THR A N 1
ATOM 1271 C CA . THR A 1 168 ? 1.871 6.683 0.768 1.00 89.50 168 THR A CA 1
ATOM 1272 C C . THR A 1 168 ? 1.394 7.626 -0.341 1.00 89.50 168 THR A C 1
ATOM 1274 O O . THR A 1 168 ? 1.294 7.211 -1.496 1.00 89.50 168 THR A O 1
ATOM 1277 N N . SER A 1 169 ? 1.158 8.906 -0.038 1.00 90.62 169 SER A N 1
ATOM 1278 C CA . SER A 1 169 ? 0.792 9.927 -1.033 1.00 90.62 169 SER A CA 1
ATOM 1279 C C . SER A 1 169 ? 1.909 10.221 -2.039 1.00 90.62 169 SER A C 1
ATOM 1281 O O . SER A 1 169 ? 1.625 10.624 -3.168 1.00 90.62 169 SER A O 1
ATOM 1283 N N . GLN A 1 170 ? 3.168 9.950 -1.683 1.00 92.19 170 GLN A N 1
ATOM 1284 C CA . GLN A 1 170 ? 4.312 10.140 -2.577 1.00 92.19 170 GLN A CA 1
ATOM 1285 C C . GLN A 1 170 ? 4.436 9.042 -3.632 1.00 92.19 170 GLN A C 1
ATOM 1287 O O . GLN A 1 170 ? 5.227 9.199 -4.555 1.00 92.19 170 GLN A O 1
ATOM 1292 N N . PHE A 1 171 ? 3.655 7.957 -3.556 1.00 94.19 171 PHE A N 1
ATOM 1293 C CA . PHE A 1 171 ? 3.765 6.812 -4.467 1.00 94.19 171 PHE A CA 1
ATOM 1294 C C . PHE A 1 171 ? 3.795 7.216 -5.950 1.00 94.19 171 PHE A C 1
ATOM 1296 O O . PHE A 1 171 ? 4.668 6.787 -6.700 1.00 94.19 171 PHE A O 1
ATOM 1303 N N . ASN A 1 172 ? 2.882 8.096 -6.366 1.00 92.44 172 ASN A N 1
ATOM 1304 C CA . ASN A 1 172 ? 2.792 8.551 -7.758 1.00 92.44 172 ASN A CA 1
ATOM 1305 C C . ASN A 1 172 ? 3.904 9.537 -8.160 1.00 92.44 172 ASN A C 1
ATOM 1307 O O . ASN A 1 172 ? 4.089 9.787 -9.347 1.00 92.44 172 ASN A O 1
ATOM 1311 N N . GLN A 1 173 ? 4.625 10.091 -7.185 1.00 92.12 173 GLN A N 1
ATOM 1312 C CA . GLN A 1 173 ? 5.749 11.011 -7.376 1.00 92.12 173 GLN A CA 1
ATOM 1313 C C . GLN A 1 173 ? 7.096 10.277 -7.376 1.00 92.12 173 GLN A C 1
ATOM 1315 O O . GLN A 1 173 ? 8.117 10.870 -7.720 1.00 92.12 173 GLN A O 1
ATOM 1320 N N . LEU A 1 174 ? 7.113 8.995 -6.994 1.00 93.75 174 LEU A N 1
ATOM 1321 C CA . LEU A 1 174 ? 8.325 8.191 -7.016 1.00 93.75 174 LEU A CA 1
ATOM 1322 C C . LEU A 1 174 ? 8.838 8.024 -8.445 1.00 93.75 174 LEU A C 1
ATOM 1324 O O . LEU A 1 174 ? 8.075 7.856 -9.405 1.00 93.75 174 LEU A O 1
ATOM 1328 N N . ARG A 1 175 ? 10.165 7.963 -8.549 1.00 94.00 175 ARG A N 1
ATOM 1329 C CA . ARG A 1 175 ? 10.851 7.474 -9.744 1.00 94.00 175 ARG A CA 1
ATOM 1330 C C . ARG A 1 175 ? 10.354 6.080 -10.091 1.00 94.00 175 ARG A C 1
ATOM 1332 O O . ARG A 1 175 ? 9.964 5.317 -9.209 1.00 94.00 175 ARG A O 1
ATOM 1339 N N . THR A 1 176 ? 10.386 5.743 -11.372 1.00 93.88 176 THR A N 1
ATOM 1340 C CA . THR A 1 176 ? 9.827 4.481 -11.859 1.00 93.88 176 THR A CA 1
ATOM 1341 C C . THR A 1 176 ? 10.907 3.526 -12.334 1.00 93.88 176 THR A C 1
ATOM 1343 O O . THR A 1 176 ? 11.949 3.950 -12.832 1.00 93.88 176 THR A O 1
ATOM 1346 N N . VAL A 1 177 ? 10.641 2.233 -12.181 1.00 92.19 177 VAL A N 1
ATOM 1347 C CA . VAL A 1 177 ? 11.391 1.153 -12.823 1.00 92.19 177 VAL A CA 1
ATOM 1348 C C . VAL A 1 177 ? 10.374 0.240 -13.497 1.00 92.19 177 VAL A C 1
ATOM 1350 O O . VAL A 1 177 ? 9.364 -0.117 -12.891 1.00 92.19 177 VAL A O 1
ATOM 1353 N N . SER A 1 178 ? 10.608 -0.102 -14.762 1.00 92.25 178 SER A N 1
ATOM 1354 C CA . SER A 1 178 ? 9.702 -0.977 -15.506 1.00 92.25 178 SER A CA 1
ATOM 1355 C C . SER A 1 178 ? 9.801 -2.424 -15.031 1.00 92.25 178 SER A C 1
ATOM 1357 O O . SER A 1 178 ? 10.864 -2.883 -14.600 1.00 92.25 178 SER A O 1
ATOM 1359 N N . LYS A 1 179 ? 8.699 -3.164 -15.169 1.00 90.56 179 LYS A N 1
ATOM 1360 C CA . LYS A 1 179 ? 8.592 -4.589 -14.854 1.00 90.56 179 LYS A CA 1
ATOM 1361 C C . LYS A 1 179 ? 9.685 -5.387 -15.559 1.00 90.56 179 LYS A C 1
ATOM 1363 O O . LYS A 1 179 ? 10.382 -6.156 -14.912 1.00 90.56 179 LYS A O 1
ATOM 1368 N N . ALA A 1 180 ? 9.933 -5.099 -16.838 1.00 88.44 180 ALA A N 1
ATOM 1369 C CA . ALA A 1 180 ? 10.986 -5.750 -17.618 1.00 88.44 180 ALA A CA 1
ATOM 1370 C C . ALA A 1 180 ? 12.391 -5.603 -16.998 1.00 88.44 180 ALA A C 1
ATOM 1372 O O . ALA A 1 180 ? 13.183 -6.543 -17.026 1.00 88.44 180 ALA A O 1
ATOM 1373 N N . VAL A 1 181 ? 12.710 -4.442 -16.410 1.00 88.50 181 VAL A N 1
ATOM 1374 C CA . VAL A 1 181 ? 14.008 -4.230 -15.750 1.00 88.50 181 VAL A CA 1
ATOM 1375 C C . VAL A 1 181 ? 14.100 -5.073 -14.484 1.00 88.50 181 VAL A C 1
ATOM 1377 O O . VAL A 1 181 ? 15.107 -5.748 -14.284 1.00 88.50 181 VAL A O 1
ATOM 1380 N N . VAL A 1 182 ? 13.065 -5.083 -13.643 1.00 88.88 182 VAL A N 1
ATOM 1381 C CA . VAL A 1 182 ? 13.087 -5.836 -12.376 1.00 88.88 182 VAL A CA 1
ATOM 1382 C C . VAL A 1 182 ? 12.939 -7.348 -12.560 1.00 88.88 182 VAL A C 1
ATOM 1384 O O . VAL A 1 182 ? 13.475 -8.109 -11.762 1.00 88.88 182 VAL A O 1
ATOM 1387 N N . GLU A 1 183 ? 12.297 -7.803 -13.634 1.00 89.06 183 GLU A N 1
ATOM 1388 C CA . GLU A 1 183 ? 12.261 -9.215 -14.044 1.00 89.06 183 GLU A CA 1
ATOM 1389 C C . GLU A 1 183 ? 13.619 -9.713 -14.554 1.00 89.06 183 GLU A C 1
ATOM 1391 O O . GLU A 1 183 ? 13.900 -10.906 -14.488 1.00 89.06 183 GLU A O 1
ATOM 1396 N N . SER A 1 184 ? 14.484 -8.811 -15.028 1.00 84.75 184 SER A N 1
ATOM 1397 C CA . SER A 1 184 ? 15.849 -9.147 -15.453 1.00 84.75 184 SER A CA 1
ATOM 1398 C C . SER A 1 184 ? 16.879 -9.155 -14.311 1.00 84.75 184 SER A C 1
ATOM 1400 O O . SER A 1 184 ? 18.025 -9.551 -14.525 1.00 84.75 184 SER A O 1
ATOM 1402 N N . GLN A 1 185 ? 16.492 -8.719 -13.103 1.00 80.94 185 GLN A N 1
ATOM 1403 C CA . GLN A 1 185 ? 17.372 -8.690 -11.928 1.00 80.94 185 GLN A CA 1
ATOM 1404 C C . GLN A 1 185 ? 17.574 -10.081 -11.314 1.00 80.94 185 GLN A C 1
ATOM 1406 O O . GLN A 1 185 ? 16.906 -11.053 -11.665 1.00 80.94 185 GLN A O 1
ATOM 1411 N N . ASN A 1 186 ? 18.511 -10.173 -10.367 1.00 77.94 186 ASN A N 1
ATOM 1412 C CA . ASN A 1 186 ? 18.762 -11.387 -9.602 1.00 77.94 186 ASN A CA 1
ATOM 1413 C C . ASN A 1 186 ? 18.704 -11.092 -8.087 1.00 77.94 186 ASN A C 1
ATOM 1415 O O . ASN A 1 186 ? 19.633 -10.464 -7.580 1.00 77.94 186 ASN A O 1
ATOM 1419 N N . PRO A 1 187 ? 17.665 -11.546 -7.358 1.00 81.56 187 PRO A N 1
ATOM 1420 C CA . PRO A 1 187 ? 16.540 -12.350 -7.842 1.00 81.56 187 PRO A CA 1
ATOM 1421 C C . PRO A 1 187 ? 15.549 -11.536 -8.701 1.00 81.56 187 PRO A C 1
ATOM 1423 O O . PRO A 1 187 ? 15.376 -10.341 -8.456 1.00 81.56 187 PRO A O 1
ATOM 1426 N N . PRO A 1 188 ? 14.877 -12.166 -9.683 1.00 87.69 188 PRO A N 1
ATOM 1427 C CA . PRO 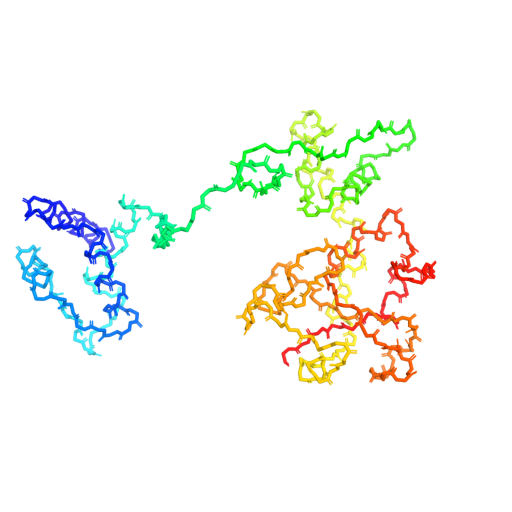A 1 188 ? 13.919 -11.476 -10.537 1.00 87.69 188 PRO A CA 1
ATOM 1428 C C . PRO A 1 188 ? 12.629 -11.175 -9.774 1.00 87.69 188 PRO A C 1
ATOM 1430 O O . PRO A 1 188 ? 12.157 -11.996 -8.978 1.00 87.69 188 PRO A O 1
ATOM 1433 N N . PHE A 1 189 ? 12.025 -10.023 -10.059 1.00 91.00 189 PHE A N 1
ATOM 1434 C CA . PHE A 1 189 ? 10.641 -9.775 -9.672 1.00 91.00 189 PHE A CA 1
ATOM 1435 C C . PHE A 1 189 ? 9.725 -10.755 -10.414 1.00 91.00 189 PHE A C 1
ATOM 1437 O O . PHE A 1 189 ? 9.860 -10.947 -11.614 1.00 91.00 189 PHE A O 1
ATOM 1444 N N . ARG A 1 190 ? 8.799 -11.396 -9.709 1.00 91.88 190 ARG A N 1
ATOM 1445 C CA . ARG A 1 190 ? 7.841 -12.365 -10.242 1.00 91.88 190 ARG A CA 1
ATOM 1446 C C . ARG A 1 190 ? 6.460 -11.948 -9.780 1.00 91.88 190 ARG A C 1
ATOM 1448 O O . ARG A 1 190 ? 6.098 -12.147 -8.623 1.00 91.88 190 ARG A O 1
ATOM 1455 N N . ASP A 1 191 ? 5.714 -11.328 -10.684 1.00 89.88 191 ASP A N 1
ATOM 1456 C CA . ASP A 1 191 ? 4.363 -10.853 -10.396 1.00 89.88 191 ASP A CA 1
ATOM 1457 C C . ASP A 1 191 ? 3.434 -12.032 -10.067 1.00 89.88 191 ASP A C 1
ATOM 1459 O O . ASP A 1 191 ? 3.374 -12.996 -10.839 1.00 89.88 191 ASP A O 1
ATOM 1463 N N . ALA A 1 192 ? 2.723 -11.945 -8.941 1.00 90.38 192 ALA A N 1
ATOM 1464 C CA . ALA A 1 192 ? 1.868 -13.008 -8.422 1.00 90.38 192 ALA A CA 1
ATOM 1465 C C . ALA A 1 192 ? 0.667 -13.357 -9.315 1.00 90.38 192 ALA A C 1
ATOM 1467 O O . ALA A 1 192 ? 0.177 -14.476 -9.224 1.00 90.38 192 ALA A O 1
ATOM 1468 N N . GLU A 1 193 ? 0.209 -12.460 -10.193 1.00 88.94 193 GLU A N 1
ATOM 1469 C CA . GLU A 1 193 ? -0.870 -12.786 -11.148 1.00 88.94 193 GLU A CA 1
ATOM 1470 C C . GLU A 1 193 ? -0.362 -13.603 -12.346 1.00 88.94 193 GLU A C 1
ATOM 1472 O O . GLU A 1 193 ? -1.117 -14.314 -13.005 1.00 88.94 193 GLU A O 1
ATOM 1477 N N . HIS A 1 194 ? 0.945 -13.548 -12.615 1.00 86.62 194 HIS A N 1
ATOM 1478 C CA . HIS A 1 194 ? 1.571 -14.219 -13.758 1.00 86.62 194 HIS A CA 1
ATOM 1479 C C . HIS A 1 194 ? 2.360 -15.475 -13.373 1.00 86.62 194 HIS A C 1
ATOM 1481 O O . HIS A 1 194 ? 2.796 -16.225 -14.247 1.00 86.62 194 HIS A O 1
ATOM 1487 N N . HIS A 1 195 ? 2.573 -15.701 -12.079 1.00 86.25 195 HIS A N 1
ATOM 1488 C CA . HIS A 1 195 ? 3.395 -16.785 -11.555 1.00 86.25 195 HIS A CA 1
ATOM 1489 C C . HIS A 1 195 ? 2.647 -17.561 -10.477 1.00 86.25 195 HIS A C 1
ATOM 1491 O O . HIS A 1 195 ? 1.724 -17.058 -9.844 1.00 86.25 195 HIS A O 1
ATOM 1497 N N . HIS A 1 196 ? 3.066 -18.806 -10.245 1.00 81.38 196 HIS A N 1
ATOM 1498 C CA . HIS A 1 196 ? 2.540 -19.575 -9.125 1.00 81.38 196 HIS A CA 1
ATOM 1499 C C . HIS A 1 196 ? 2.847 -18.844 -7.800 1.00 81.38 196 HIS A C 1
ATOM 1501 O O . HIS A 1 196 ? 3.941 -18.291 -7.675 1.00 81.38 196 HIS A O 1
ATOM 1507 N N . PRO A 1 197 ? 1.948 -18.854 -6.795 1.00 76.00 197 PRO A N 1
ATOM 1508 C CA . PRO A 1 197 ? 2.163 -18.145 -5.532 1.00 76.00 197 PRO A CA 1
ATOM 1509 C C . PRO A 1 197 ? 3.486 -18.479 -4.837 1.00 76.00 197 PRO A C 1
ATOM 1511 O O . PRO A 1 197 ? 4.099 -17.592 -4.260 1.00 76.00 197 PRO A O 1
ATOM 1514 N N . ASP A 1 198 ? 3.949 -19.727 -4.938 1.00 81.38 198 ASP A N 1
ATOM 1515 C CA . ASP A 1 198 ? 5.223 -20.170 -4.347 1.00 81.38 198 ASP A CA 1
ATOM 1516 C C . ASP A 1 198 ? 6.460 -19.587 -5.056 1.00 81.38 198 ASP A C 1
ATOM 1518 O O . ASP A 1 198 ? 7.520 -19.461 -4.445 1.00 81.38 198 ASP A O 1
ATOM 1522 N N . ASP A 1 199 ? 6.318 -19.208 -6.327 1.00 85.69 199 ASP A N 1
ATOM 1523 C CA . ASP A 1 199 ? 7.375 -18.595 -7.133 1.00 85.69 199 ASP A CA 1
ATOM 1524 C C . ASP A 1 199 ? 7.258 -17.066 -7.165 1.00 85.69 199 ASP A C 1
ATOM 1526 O O . ASP A 1 199 ? 8.182 -16.387 -7.604 1.00 85.69 199 ASP A O 1
ATOM 1530 N N . ALA A 1 200 ? 6.130 -16.502 -6.731 1.00 89.50 200 ALA A N 1
ATOM 1531 C CA . ALA A 1 200 ? 5.892 -15.069 -6.766 1.00 89.50 200 ALA A CA 1
ATOM 1532 C C . ALA A 1 200 ? 6.840 -14.313 -5.825 1.00 89.50 200 ALA A C 1
ATOM 1534 O O . ALA A 1 200 ? 7.230 -14.784 -4.751 1.00 89.50 200 ALA A O 1
ATOM 1535 N N . THR A 1 201 ? 7.182 -13.081 -6.194 1.00 91.31 201 THR A N 1
ATOM 1536 C CA . THR A 1 201 ? 7.908 -12.198 -5.290 1.00 91.31 201 THR A CA 1
ATOM 1537 C C . THR A 1 201 ? 7.000 -11.819 -4.136 1.00 91.31 201 THR A C 1
ATOM 1539 O O . THR A 1 201 ? 5.932 -11.233 -4.310 1.00 91.31 201 THR A O 1
ATOM 1542 N N . HIS A 1 202 ? 7.457 -12.138 -2.935 1.00 89.81 202 HIS A N 1
ATOM 1543 C CA . HIS A 1 202 ? 6.766 -11.764 -1.720 1.00 89.81 202 HIS A CA 1
ATOM 1544 C C . HIS A 1 202 ? 7.236 -10.393 -1.255 1.00 89.81 202 HIS A C 1
ATOM 1546 O O . HIS A 1 202 ? 8.418 -10.054 -1.303 1.00 89.81 202 HIS A O 1
ATOM 1552 N N . CYS A 1 203 ? 6.282 -9.616 -0.763 1.00 89.38 203 CYS A N 1
ATOM 1553 C CA . CYS A 1 203 ? 6.526 -8.418 0.005 1.00 89.38 203 CYS A CA 1
ATOM 1554 C C . CYS A 1 203 ? 7.448 -8.760 1.171 1.00 89.38 203 CYS A C 1
ATOM 1556 O O . CYS A 1 203 ? 7.264 -9.787 1.828 1.00 89.38 203 CYS A O 1
ATOM 1558 N N . LEU A 1 204 ? 8.361 -7.851 1.510 1.00 88.12 204 LEU A N 1
ATOM 1559 C CA . LEU A 1 204 ? 9.168 -7.965 2.730 1.00 88.12 204 LEU A CA 1
ATOM 1560 C C . LEU A 1 204 ? 8.313 -8.221 3.992 1.00 88.12 204 LEU A C 1
ATOM 1562 O O . LEU A 1 204 ? 8.779 -8.822 4.956 1.00 88.12 204 LEU A O 1
ATOM 1566 N N . PHE A 1 205 ? 7.047 -7.795 3.974 1.00 83.69 205 PHE A N 1
ATOM 1567 C CA . PHE A 1 205 ? 6.084 -7.968 5.063 1.00 83.69 205 PHE A CA 1
ATOM 1568 C C . PHE A 1 205 ? 5.159 -9.197 4.913 1.00 83.69 205 PHE A C 1
ATOM 1570 O O . PHE A 1 205 ? 4.254 -9.371 5.729 1.00 83.69 205 PHE A O 1
ATOM 1577 N N . GLY A 1 206 ? 5.388 -10.059 3.913 1.00 80.00 206 GLY A N 1
ATOM 1578 C CA . GLY A 1 206 ? 4.931 -11.456 3.887 1.00 80.00 206 GLY A CA 1
ATOM 1579 C C . GLY A 1 206 ? 3.901 -11.862 2.824 1.00 80.00 206 GLY A C 1
ATOM 1580 O O . GLY A 1 206 ? 3.726 -13.055 2.611 1.00 80.00 206 GLY A O 1
ATOM 1581 N N . GLU A 1 207 ? 3.214 -10.934 2.158 1.00 84.75 207 GLU A N 1
ATOM 1582 C CA . GLU A 1 207 ? 2.193 -11.259 1.141 1.00 84.75 207 GLU A CA 1
ATOM 1583 C C . GLU A 1 207 ? 2.762 -11.224 -0.293 1.00 84.75 207 GLU A C 1
ATOM 1585 O O . GLU A 1 207 ? 3.651 -10.411 -0.549 1.00 84.75 207 GLU A O 1
ATOM 1590 N N . PRO A 1 208 ? 2.287 -12.062 -1.237 1.00 90.00 208 PRO A N 1
ATOM 1591 C CA . PRO A 1 208 ? 2.694 -11.984 -2.642 1.00 90.00 208 PRO A CA 1
ATOM 1592 C C . PRO A 1 208 ? 2.388 -10.610 -3.250 1.00 90.00 208 PRO A C 1
ATOM 1594 O O . PRO A 1 208 ? 1.357 -10.003 -2.940 1.00 90.00 208 PRO A O 1
ATOM 1597 N N . LEU A 1 209 ? 3.278 -10.119 -4.111 1.00 92.56 209 LEU A N 1
ATOM 1598 C CA . LEU A 1 209 ? 3.132 -8.829 -4.782 1.00 92.56 209 LEU A CA 1
ATOM 1599 C C . LEU A 1 209 ? 2.605 -8.992 -6.205 1.00 92.56 209 LEU A C 1
ATOM 1601 O O . LEU A 1 209 ? 3.089 -9.832 -6.963 1.00 92.56 209 LEU A O 1
ATOM 1605 N N . SER A 1 210 ? 1.675 -8.125 -6.589 1.00 92.38 210 SER A N 1
ATOM 1606 C CA . SER A 1 210 ? 1.222 -7.987 -7.968 1.00 92.38 210 SER A CA 1
ATOM 1607 C C . SER A 1 210 ? 1.001 -6.526 -8.336 1.00 92.38 210 SER A C 1
ATOM 1609 O O . SER A 1 210 ? 0.462 -5.750 -7.548 1.00 92.38 210 SER A O 1
ATOM 1611 N N . LEU A 1 211 ? 1.392 -6.162 -9.560 1.00 91.81 211 LEU A N 1
ATOM 1612 C CA . LEU A 1 211 ? 1.119 -4.842 -10.131 1.00 91.81 211 LEU A CA 1
ATOM 1613 C C . LEU A 1 211 ? -0.343 -4.680 -10.567 1.00 91.81 211 LEU A C 1
ATOM 1615 O O . LEU A 1 211 ? -0.799 -3.554 -10.751 1.00 91.81 211 LEU A O 1
ATOM 1619 N N . GLU A 1 212 ? -1.074 -5.784 -10.728 1.00 90.06 212 GLU A N 1
ATOM 1620 C CA . GLU A 1 212 ? -2.494 -5.781 -11.092 1.00 90.06 212 GLU A CA 1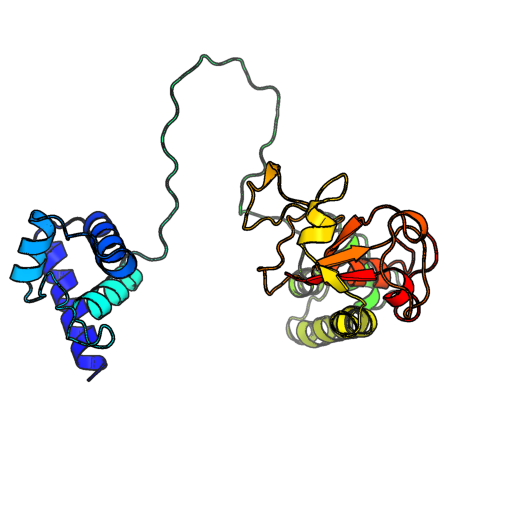
ATOM 1621 C C . GLU A 1 212 ? -3.411 -5.716 -9.868 1.00 90.06 212 GLU A C 1
ATOM 1623 O O . GLU A 1 212 ? -4.606 -5.457 -10.005 1.00 90.06 212 GLU A O 1
ATOM 1628 N N . ASN A 1 213 ? -2.865 -5.894 -8.660 1.00 88.06 213 ASN A N 1
ATOM 1629 C CA . ASN A 1 213 ? -3.630 -5.759 -7.432 1.00 88.06 213 ASN A CA 1
ATOM 1630 C C . ASN A 1 213 ? -3.854 -4.267 -7.099 1.00 88.06 213 ASN A C 1
ATOM 1632 O O . ASN A 1 213 ? -2.913 -3.592 -6.670 1.00 88.06 213 ASN A O 1
ATOM 1636 N N . PRO A 1 214 ? -5.094 -3.742 -7.205 1.00 83.56 214 PRO A N 1
ATOM 1637 C CA . PRO A 1 214 ? -5.373 -2.324 -6.967 1.00 83.56 214 PRO A CA 1
ATOM 1638 C C . PRO A 1 214 ? -5.175 -1.909 -5.500 1.00 83.56 214 PRO A C 1
ATOM 1640 O O . PRO A 1 214 ? -5.041 -0.721 -5.194 1.00 83.56 214 PRO A O 1
ATOM 1643 N N . ASP A 1 215 ? -5.146 -2.872 -4.576 1.00 84.69 215 ASP A N 1
ATOM 1644 C CA . ASP A 1 215 ? -4.918 -2.613 -3.161 1.00 84.69 215 ASP A CA 1
ATOM 1645 C C . ASP A 1 215 ? -3.430 -2.483 -2.807 1.00 84.69 215 ASP A C 1
ATOM 1647 O O . ASP A 1 215 ? -3.126 -1.990 -1.715 1.00 84.69 215 ASP A O 1
ATOM 1651 N N . GLN A 1 216 ? -2.504 -2.824 -3.709 1.00 89.88 216 GLN A N 1
ATOM 1652 C CA . GLN A 1 216 ? -1.061 -2.744 -3.471 1.00 89.88 216 GLN A CA 1
ATOM 1653 C C . GLN A 1 216 ? -0.422 -1.521 -4.136 1.00 89.88 216 GLN A C 1
ATOM 1655 O O . GLN A 1 216 ? -0.768 -1.115 -5.241 1.00 89.88 216 GLN A O 1
ATOM 1660 N N . GLN A 1 217 ? 0.556 -0.930 -3.451 1.00 93.75 217 GLN A N 1
ATOM 1661 C CA . GLN A 1 217 ? 1.444 0.088 -4.009 1.00 93.75 217 GLN A CA 1
ATOM 1662 C C . GLN A 1 217 ? 2.847 -0.501 -4.119 1.00 93.75 217 GLN A C 1
ATOM 1664 O O . GLN A 1 217 ? 3.693 -0.293 -3.249 1.00 93.75 217 GLN A O 1
ATOM 1669 N N . VAL A 1 218 ? 3.075 -1.289 -5.169 1.00 95.50 218 VAL A N 1
ATOM 1670 C CA . VAL A 1 218 ? 4.321 -2.045 -5.332 1.00 95.50 218 VAL A CA 1
ATOM 1671 C C . VAL A 1 218 ? 5.497 -1.107 -5.603 1.00 95.50 218 VAL A C 1
ATOM 1673 O O . VAL A 1 218 ? 5.517 -0.350 -6.579 1.00 95.50 218 VAL A O 1
ATOM 1676 N N . ILE A 1 219 ? 6.500 -1.187 -4.735 1.00 95.75 219 ILE A N 1
ATOM 1677 C CA . ILE A 1 219 ? 7.758 -0.454 -4.849 1.00 95.75 219 ILE A CA 1
ATOM 1678 C C . ILE A 1 219 ? 8.949 -1.406 -4.733 1.00 95.75 219 ILE A C 1
ATOM 1680 O O . ILE A 1 219 ? 8.881 -2.432 -4.054 1.00 95.75 219 ILE A O 1
ATOM 1684 N N . GLY A 1 220 ? 10.060 -1.033 -5.361 1.00 95.06 220 GLY A N 1
ATOM 1685 C CA . GLY A 1 220 ? 11.388 -1.542 -5.043 1.00 95.06 220 GLY A CA 1
ATOM 1686 C C . GLY A 1 220 ? 12.101 -0.550 -4.128 1.00 95.06 220 GLY A C 1
ATOM 1687 O O . GLY A 1 220 ? 12.262 0.616 -4.489 1.00 95.06 220 GLY A O 1
ATOM 1688 N N . LEU A 1 221 ? 12.513 -0.991 -2.942 1.00 94.62 221 LEU A N 1
ATOM 1689 C CA . LEU A 1 221 ? 13.271 -0.177 -1.996 1.00 94.62 221 LEU A CA 1
ATOM 1690 C C . LEU A 1 221 ? 14.765 -0.488 -2.132 1.00 94.62 221 LEU A C 1
ATOM 1692 O O . LEU A 1 221 ? 15.179 -1.633 -1.951 1.00 94.62 221 LEU A O 1
ATOM 1696 N N . ALA A 1 222 ? 15.561 0.527 -2.457 1.00 92.88 222 ALA A N 1
ATOM 1697 C CA . ALA A 1 222 ? 17.007 0.415 -2.610 1.00 92.88 222 ALA A CA 1
ATOM 1698 C C . ALA A 1 222 ? 17.732 0.330 -1.263 1.00 92.88 222 ALA A C 1
ATOM 1700 O O . ALA A 1 222 ? 17.311 0.925 -0.276 1.00 92.88 222 ALA A O 1
ATOM 1701 N N . GLY A 1 223 ? 18.877 -0.355 -1.231 1.00 88.31 223 GLY A N 1
ATOM 1702 C CA . GLY A 1 223 ? 19.731 -0.403 -0.042 1.00 88.31 223 GLY A CA 1
ATOM 1703 C C . GLY A 1 223 ? 20.531 0.882 0.191 1.00 88.31 223 GLY A C 1
ATOM 1704 O O . GLY A 1 223 ? 20.916 1.158 1.328 1.00 88.31 223 GLY A O 1
ATOM 1705 N N . ASN A 1 224 ? 20.776 1.661 -0.865 1.00 89.44 224 ASN A N 1
ATOM 1706 C CA . ASN A 1 224 ? 21.477 2.941 -0.817 1.00 89.44 224 ASN A CA 1
ATOM 1707 C C . ASN A 1 224 ? 20.599 4.054 -1.418 1.00 89.44 224 ASN A C 1
ATOM 1709 O O . ASN A 1 224 ? 19.958 3.824 -2.452 1.00 89.44 224 ASN A O 1
ATOM 1713 N N . PRO A 1 225 ? 20.597 5.263 -0.827 1.00 90.31 225 PRO A N 1
ATOM 1714 C CA . PRO A 1 225 ? 19.889 6.394 -1.402 1.00 90.31 225 PRO A CA 1
ATOM 1715 C C . PRO A 1 225 ? 20.608 6.906 -2.651 1.00 90.31 225 PRO A C 1
ATOM 1717 O O . PRO A 1 225 ? 21.833 6.866 -2.745 1.00 90.31 225 PRO A O 1
ATOM 1720 N N . THR A 1 226 ? 19.828 7.454 -3.571 1.00 87.94 226 THR A N 1
ATOM 1721 C CA . THR A 1 226 ? 20.306 8.225 -4.731 1.00 87.94 226 THR A CA 1
ATOM 1722 C C . THR A 1 226 ? 19.442 9.464 -4.879 1.00 87.94 226 THR A C 1
ATOM 1724 O O . THR A 1 226 ? 18.298 9.472 -4.410 1.00 87.94 226 THR A O 1
ATOM 1727 N N . ASP A 1 227 ? 19.983 10.497 -5.517 1.00 85.62 227 ASP A N 1
ATOM 1728 C CA . ASP A 1 227 ? 19.236 11.722 -5.783 1.00 85.62 227 ASP A CA 1
ATOM 1729 C C . ASP A 1 227 ? 17.990 11.424 -6.633 1.00 85.62 227 ASP A C 1
ATOM 1731 O O . ASP A 1 227 ? 18.016 10.573 -7.519 1.00 85.62 227 ASP A O 1
ATOM 1735 N N . THR A 1 228 ? 16.887 12.130 -6.383 1.00 83.25 228 THR A N 1
ATOM 1736 C CA . THR A 1 228 ? 15.624 11.963 -7.124 1.00 83.25 228 THR A CA 1
ATOM 1737 C C . THR A 1 228 ? 15.711 12.251 -8.628 1.00 83.25 228 THR A C 1
ATOM 1739 O O . THR A 1 228 ? 14.797 11.888 -9.366 1.00 83.25 228 THR A O 1
ATOM 1742 N N . SER A 1 229 ? 16.784 12.889 -9.093 1.00 82.75 229 SER A N 1
ATOM 1743 C CA . SER A 1 229 ? 17.083 13.100 -10.512 1.00 82.75 229 SER A CA 1
ATOM 1744 C C . SER A 1 229 ? 17.787 11.910 -11.172 1.00 82.75 229 SER A C 1
ATOM 1746 O O . SER A 1 229 ? 17.746 11.777 -12.395 1.00 82.75 229 SER A O 1
ATOM 1748 N N . GLU A 1 230 ? 18.397 11.020 -10.387 1.00 84.25 230 GLU A N 1
ATOM 1749 C CA . GLU A 1 230 ? 19.105 9.850 -10.895 1.00 84.25 230 GLU A CA 1
ATOM 1750 C C . GLU A 1 230 ? 18.138 8.688 -11.147 1.00 84.25 230 GLU A C 1
ATOM 1752 O O . GLU A 1 230 ? 17.268 8.367 -10.327 1.00 84.25 230 GLU A O 1
ATOM 1757 N N . LEU A 1 231 ? 18.302 8.035 -12.301 1.00 85.62 231 LEU A N 1
ATOM 1758 C CA . LEU A 1 231 ? 17.599 6.797 -12.627 1.00 85.62 231 LEU A CA 1
ATOM 1759 C C . LEU A 1 231 ? 18.142 5.634 -11.794 1.00 85.62 231 LEU A C 1
ATOM 1761 O O . LEU A 1 231 ? 19.274 5.667 -11.312 1.00 85.62 231 LEU A O 1
ATOM 1765 N N . TYR A 1 232 ? 17.338 4.578 -11.669 1.00 84.56 232 TYR A N 1
ATOM 1766 C CA . TYR A 1 232 ? 17.779 3.357 -11.007 1.00 84.56 232 TYR A CA 1
ATOM 1767 C C . TYR A 1 232 ? 19.040 2.789 -11.673 1.00 84.56 232 TYR A C 1
ATOM 1769 O O . TYR A 1 232 ? 19.086 2.577 -12.886 1.00 84.56 232 TYR A O 1
ATOM 1777 N N . SER A 1 233 ? 20.039 2.488 -10.849 1.00 83.69 233 SER A N 1
ATOM 1778 C CA . SER A 1 233 ? 21.255 1.783 -11.231 1.00 83.69 233 SER A CA 1
ATOM 1779 C C . SER A 1 233 ? 21.555 0.718 -10.191 1.00 83.69 233 SER A C 1
ATOM 1781 O O . SER A 1 233 ? 21.719 1.026 -9.011 1.00 83.69 233 SER A O 1
ATOM 1783 N N . GLN A 1 234 ? 21.715 -0.532 -10.622 1.00 78.38 234 GLN A N 1
ATOM 1784 C CA . GLN A 1 234 ? 22.058 -1.628 -9.714 1.00 78.38 234 GLN A CA 1
ATOM 1785 C C . GLN A 1 234 ? 23.371 -1.361 -8.957 1.00 78.38 234 GLN A C 1
ATOM 1787 O O . GLN A 1 234 ? 23.512 -1.731 -7.794 1.00 78.38 234 GLN A O 1
ATOM 1792 N N . GLN A 1 235 ? 24.318 -0.654 -9.578 1.00 78.88 235 GLN A N 1
ATOM 1793 C CA . GLN A 1 235 ? 25.608 -0.344 -8.965 1.00 78.88 235 GLN A CA 1
ATOM 1794 C C . GLN A 1 235 ? 25.517 0.772 -7.913 1.00 78.88 235 GLN A C 1
ATOM 1796 O O . GLN A 1 235 ? 26.208 0.711 -6.898 1.00 78.88 235 GLN A O 1
ATOM 1801 N N . GLY A 1 236 ? 24.653 1.771 -8.128 1.00 77.31 236 GLY A N 1
ATOM 1802 C CA . GLY A 1 236 ? 24.444 2.874 -7.182 1.00 77.31 236 GLY A CA 1
ATOM 1803 C C . GLY A 1 236 ? 23.482 2.512 -6.046 1.00 77.31 236 GLY A C 1
ATOM 1804 O O . GLY A 1 236 ? 23.774 2.731 -4.869 1.00 77.31 236 GLY A O 1
ATOM 1805 N N . ASN A 1 237 ? 22.351 1.900 -6.395 1.00 82.12 237 ASN A N 1
ATOM 1806 C CA . ASN A 1 237 ? 21.230 1.624 -5.496 1.00 82.12 237 ASN A CA 1
ATOM 1807 C C . ASN A 1 237 ? 21.322 0.277 -4.767 1.00 82.12 237 ASN A C 1
ATOM 1809 O O . ASN A 1 237 ? 20.633 0.098 -3.757 1.00 82.12 237 ASN A O 1
ATOM 1813 N N . LYS A 1 238 ? 22.181 -0.638 -5.247 1.00 79.12 238 LYS A N 1
ATOM 1814 C CA . LYS A 1 238 ? 22.155 -2.080 -4.941 1.00 79.12 238 LYS A CA 1
ATOM 1815 C C . LYS A 1 238 ? 20.860 -2.751 -5.425 1.00 79.12 238 LYS A C 1
ATOM 1817 O O . LYS A 1 238 ? 20.025 -2.131 -6.089 1.00 79.12 238 LYS A O 1
ATOM 1822 N N . ASP A 1 239 ? 20.724 -4.039 -5.122 1.00 81.12 239 ASP A N 1
ATOM 1823 C CA . ASP A 1 239 ? 19.524 -4.813 -5.433 1.00 81.12 239 ASP A CA 1
ATOM 1824 C C . ASP A 1 239 ? 18.305 -4.241 -4.700 1.00 81.12 239 ASP A C 1
ATOM 1826 O O . ASP A 1 239 ? 18.388 -3.808 -3.544 1.00 81.12 239 ASP A O 1
ATOM 1830 N N . LEU A 1 240 ? 17.171 -4.215 -5.399 1.00 90.81 240 LEU A N 1
ATOM 1831 C CA . LEU A 1 240 ? 15.913 -3.720 -4.856 1.00 90.81 240 LEU A CA 1
ATOM 1832 C C . LEU A 1 240 ? 15.240 -4.812 -4.030 1.00 90.81 240 LEU A C 1
ATOM 1834 O O . LEU A 1 240 ? 15.151 -5.963 -4.452 1.00 90.81 240 LEU A O 1
ATOM 1838 N N . VAL A 1 241 ? 14.689 -4.433 -2.880 1.00 92.38 241 VAL A N 1
ATOM 1839 C CA . VAL A 1 241 ? 13.766 -5.299 -2.143 1.00 92.38 241 VAL A CA 1
ATOM 1840 C C . VAL A 1 241 ? 12.344 -4.832 -2.376 1.00 92.38 241 VAL A C 1
ATOM 1842 O O . VAL A 1 241 ? 12.002 -3.674 -2.134 1.00 92.38 241 VAL A O 1
ATOM 1845 N N . PHE A 1 242 ? 11.514 -5.750 -2.857 1.00 93.81 242 PHE A N 1
ATOM 1846 C CA . PHE A 1 242 ? 10.147 -5.454 -3.251 1.00 93.81 242 PHE A CA 1
ATOM 1847 C C . PHE A 1 242 ? 9.192 -5.501 -2.059 1.00 93.81 242 PHE A C 1
ATOM 1849 O O . PHE A 1 242 ? 9.267 -6.376 -1.191 1.00 93.81 242 PHE A O 1
ATOM 1856 N N . MET A 1 243 ? 8.278 -4.538 -2.005 1.00 94.56 243 MET A N 1
ATOM 1857 C CA . MET A 1 243 ? 7.268 -4.452 -0.954 1.00 94.56 243 MET A CA 1
ATOM 1858 C C . MET A 1 243 ? 6.078 -3.593 -1.373 1.00 94.56 243 MET A C 1
ATOM 1860 O O . MET A 1 243 ? 6.134 -2.847 -2.347 1.00 94.56 243 MET A O 1
ATOM 1864 N N . ASP A 1 244 ? 5.009 -3.675 -0.587 1.00 93.56 244 ASP A N 1
ATOM 1865 C CA . ASP A 1 244 ? 3.901 -2.727 -0.642 1.00 93.56 244 ASP A CA 1
ATOM 1866 C C . ASP A 1 244 ? 4.247 -1.477 0.185 1.00 93.56 244 ASP A C 1
ATOM 1868 O O . ASP A 1 244 ? 4.492 -1.552 1.397 1.00 93.56 244 ASP A O 1
ATOM 1872 N N . MET A 1 245 ? 4.234 -0.310 -0.461 1.00 93.56 245 MET A N 1
ATOM 1873 C CA . MET A 1 245 ? 4.494 0.987 0.162 1.00 93.56 245 MET A CA 1
ATOM 1874 C C . MET A 1 245 ? 3.538 1.271 1.323 1.00 93.56 245 MET A C 1
ATOM 1876 O O . MET A 1 245 ? 3.936 1.900 2.304 1.00 93.56 245 MET A O 1
ATOM 1880 N N . LYS A 1 246 ? 2.298 0.766 1.278 1.00 88.69 246 LYS A N 1
ATOM 1881 C CA . LYS A 1 246 ? 1.351 0.919 2.390 1.00 88.69 246 LYS A CA 1
ATOM 1882 C C . LYS A 1 246 ? 1.857 0.202 3.638 1.00 88.69 246 LYS A C 1
ATOM 1884 O O . LYS A 1 246 ? 1.745 0.755 4.737 1.00 88.69 246 LYS A O 1
ATOM 1889 N N . LYS A 1 247 ? 2.410 -1.005 3.499 1.00 87.50 247 LYS A N 1
ATOM 1890 C CA . LYS A 1 247 ? 2.996 -1.766 4.617 1.00 87.50 247 LYS A CA 1
ATOM 1891 C C . LYS A 1 247 ? 4.289 -1.123 5.104 1.00 87.50 247 LYS A C 1
ATOM 1893 O O . LYS A 1 247 ? 4.495 -1.027 6.310 1.00 87.50 247 LYS A O 1
ATOM 1898 N N . LEU A 1 248 ? 5.107 -0.605 4.186 1.00 90.25 248 LEU A N 1
ATOM 1899 C CA . LEU A 1 248 ? 6.296 0.161 4.554 1.00 90.25 248 LEU A CA 1
ATOM 1900 C C . LEU A 1 248 ? 5.925 1.402 5.376 1.00 90.25 248 LEU A C 1
ATOM 1902 O O . LEU A 1 248 ? 6.498 1.616 6.434 1.00 90.25 248 LEU A O 1
ATOM 1906 N N . ALA A 1 249 ? 4.930 2.185 4.956 1.00 88.25 249 ALA A N 1
ATOM 1907 C CA . ALA A 1 249 ? 4.483 3.364 5.700 1.00 88.25 249 ALA A CA 1
ATOM 1908 C C . ALA A 1 249 ? 3.984 3.016 7.113 1.00 88.25 249 ALA A C 1
ATOM 1910 O O . ALA A 1 249 ? 4.222 3.759 8.058 1.00 88.25 249 ALA A O 1
ATOM 1911 N N . GLN A 1 250 ? 3.317 1.870 7.266 1.00 82.69 250 GLN A N 1
ATOM 1912 C CA . GLN A 1 250 ? 2.891 1.348 8.567 1.00 82.69 250 GLN A CA 1
ATOM 1913 C C . GLN A 1 250 ? 4.092 1.004 9.461 1.00 82.69 250 GLN A C 1
ATOM 1915 O O . GLN A 1 250 ? 4.133 1.418 10.620 1.00 82.69 250 GLN A O 1
ATOM 1920 N N . PHE A 1 251 ? 5.095 0.324 8.901 1.00 84.31 251 PHE A N 1
ATOM 1921 C CA . PHE A 1 251 ? 6.348 0.041 9.594 1.00 84.31 251 PHE A CA 1
ATOM 1922 C C . PHE A 1 251 ? 7.056 1.333 10.031 1.00 84.31 251 PHE A C 1
ATOM 1924 O O . PHE A 1 251 ? 7.379 1.494 11.210 1.00 84.31 251 PHE A O 1
ATOM 1931 N N . LEU A 1 252 ? 7.209 2.288 9.109 1.00 84.69 252 LEU A N 1
ATOM 1932 C CA . LEU A 1 252 ? 7.919 3.547 9.338 1.00 84.69 252 LEU A CA 1
ATOM 1933 C C . LEU A 1 252 ? 7.222 4.479 10.332 1.00 84.69 252 LEU A C 1
ATOM 1935 O O . LEU A 1 252 ? 7.900 5.199 11.058 1.00 84.69 252 LEU A O 1
ATOM 1939 N N . ALA A 1 253 ? 5.891 4.429 10.425 1.00 77.44 253 ALA A N 1
ATOM 1940 C CA . ALA A 1 253 ? 5.141 5.207 11.409 1.00 77.44 253 ALA A CA 1
ATOM 1941 C C . ALA A 1 253 ? 5.479 4.819 12.860 1.00 77.44 253 ALA A C 1
ATOM 1943 O O . ALA A 1 253 ? 5.451 5.670 13.744 1.00 77.44 253 ALA A O 1
ATOM 1944 N N . GLY A 1 254 ? 5.800 3.545 13.112 1.00 71.56 254 GLY A N 1
ATOM 1945 C CA . GLY A 1 254 ? 6.262 3.094 14.429 1.00 71.56 254 GLY A CA 1
ATOM 1946 C C . GLY A 1 254 ? 7.779 3.165 14.592 1.00 71.56 254 GLY A C 1
ATOM 1947 O O . GLY A 1 254 ? 8.275 3.367 15.698 1.00 71.56 254 GLY A O 1
ATOM 1948 N N . LYS A 1 255 ? 8.524 2.980 13.499 1.00 79.94 255 LYS A N 1
ATOM 1949 C CA . LYS A 1 255 ? 9.983 2.958 13.503 1.00 79.94 255 LYS A CA 1
ATOM 1950 C C . LYS A 1 255 ? 10.518 3.606 12.222 1.00 79.94 255 LYS A C 1
ATOM 1952 O O . LYS A 1 255 ? 10.622 2.898 11.221 1.00 79.94 255 LYS A O 1
ATOM 1957 N N . PRO A 1 256 ? 10.890 4.901 12.236 1.00 84.56 256 PRO A N 1
ATOM 1958 C CA . PRO A 1 256 ? 11.343 5.647 11.054 1.00 84.56 256 PRO A CA 1
ATOM 1959 C C . PRO A 1 256 ? 12.786 5.281 10.653 1.00 84.56 256 PRO A C 1
ATOM 1961 O O . PRO A 1 256 ? 13.665 6.126 10.486 1.00 84.56 256 PRO A O 1
ATOM 1964 N N . GLU A 1 257 ? 13.047 3.982 10.534 1.00 89.50 257 GLU A N 1
ATOM 1965 C CA . GLU A 1 257 ? 14.301 3.386 10.100 1.00 89.50 257 GLU A CA 1
ATOM 1966 C C . GLU A 1 257 ? 14.023 2.511 8.881 1.00 89.50 257 GLU A C 1
ATOM 1968 O O . GLU A 1 257 ? 13.041 1.779 8.808 1.00 89.50 257 GLU A O 1
ATOM 1973 N N . HIS A 1 258 ? 14.941 2.520 7.936 1.00 91.12 258 HIS A N 1
ATOM 1974 C CA . HIS A 1 258 ? 14.936 1.666 6.776 1.00 91.12 258 HIS A CA 1
ATOM 1975 C C . HIS A 1 258 ? 14.999 0.184 7.213 1.00 91.12 258 HIS A C 1
ATOM 1977 O O . HIS A 1 258 ? 15.915 -0.204 7.947 1.00 91.12 258 HIS A O 1
ATOM 1983 N N . PRO A 1 259 ? 14.110 -0.699 6.716 1.00 87.81 259 PRO A N 1
ATOM 1984 C CA . PRO A 1 259 ? 13.953 -2.057 7.249 1.00 87.81 259 PRO A CA 1
ATOM 1985 C C . PRO A 1 259 ? 15.189 -2.957 7.067 1.00 87.81 259 PRO A C 1
ATOM 1987 O O . PRO A 1 259 ? 15.419 -3.848 7.877 1.00 87.81 259 PRO A O 1
ATOM 1990 N N . MET A 1 260 ? 16.000 -2.715 6.029 1.00 88.31 260 MET A N 1
ATOM 1991 C CA . MET A 1 260 ? 17.202 -3.513 5.733 1.00 88.31 260 MET A CA 1
ATOM 1992 C C . MET A 1 260 ? 18.493 -3.019 6.408 1.00 88.31 260 MET A C 1
ATOM 1994 O O . MET A 1 260 ? 19.268 -3.824 6.911 1.00 88.31 260 MET A O 1
ATOM 1998 N N . ASN A 1 261 ? 18.758 -1.707 6.394 1.00 88.25 261 ASN A N 1
ATOM 1999 C CA . ASN A 1 261 ? 20.049 -1.132 6.803 1.00 88.25 261 ASN A CA 1
ATOM 2000 C C . ASN A 1 261 ? 19.955 -0.231 8.052 1.00 88.25 261 ASN A C 1
ATOM 2002 O O . ASN A 1 261 ? 20.978 0.273 8.514 1.00 88.25 261 ASN A O 1
ATOM 2006 N N . ARG A 1 262 ? 18.743 -0.029 8.592 1.00 88.06 262 ARG A N 1
ATOM 2007 C CA . ARG A 1 262 ? 18.438 0.783 9.781 1.00 88.06 262 ARG A CA 1
ATOM 2008 C C . ARG A 1 262 ? 18.784 2.274 9.685 1.00 88.06 262 ARG A C 1
ATOM 2010 O O . ARG A 1 262 ? 18.760 2.966 10.697 1.00 88.06 262 ARG A O 1
ATOM 2017 N N . GLN A 1 263 ? 19.088 2.781 8.491 1.00 89.88 263 GLN A N 1
ATOM 2018 C CA . GLN A 1 263 ? 19.273 4.215 8.255 1.00 89.88 263 GLN A CA 1
ATOM 2019 C C . GLN A 1 263 ? 17.948 4.967 8.432 1.00 89.88 263 GLN A C 1
ATOM 2021 O O . GLN A 1 263 ? 16.900 4.369 8.209 1.00 89.88 263 GLN A O 1
ATOM 2026 N N . PRO A 1 264 ? 17.944 6.260 8.787 1.00 89.00 264 PRO A N 1
ATOM 2027 C CA . PRO A 1 264 ? 16.709 7.033 8.887 1.00 89.00 264 PRO A CA 1
ATOM 2028 C C . PRO A 1 264 ? 15.900 6.994 7.582 1.00 89.00 264 PRO A C 1
ATOM 2030 O O . PRO A 1 264 ? 16.412 7.338 6.512 1.00 89.00 264 PRO A O 1
ATOM 2033 N N . LEU A 1 265 ? 14.636 6.581 7.675 1.00 91.50 265 LEU A N 1
ATOM 2034 C CA . LEU A 1 265 ? 13.712 6.526 6.545 1.00 91.50 265 LEU A CA 1
ATOM 2035 C C . LEU A 1 265 ? 12.361 7.096 6.966 1.00 91.50 265 LEU A C 1
ATOM 2037 O O . LEU A 1 265 ? 11.681 6.544 7.827 1.00 91.50 265 LEU A O 1
ATOM 2041 N N . ASP A 1 266 ? 11.979 8.209 6.355 1.00 87.12 266 ASP A N 1
ATOM 2042 C CA . ASP A 1 266 ? 10.749 8.929 6.663 1.00 87.12 266 ASP A CA 1
ATOM 2043 C C . ASP A 1 266 ? 10.148 9.551 5.393 1.00 87.12 266 ASP A C 1
ATOM 2045 O O . ASP A 1 266 ? 10.609 9.314 4.274 1.00 87.12 266 ASP A O 1
ATOM 2049 N N . ALA A 1 267 ? 9.106 10.366 5.554 1.00 87.38 267 ALA A N 1
ATOM 2050 C CA . ALA A 1 267 ? 8.466 11.048 4.435 1.00 87.38 267 ALA A CA 1
ATOM 2051 C C . ALA A 1 267 ? 9.406 12.000 3.668 1.00 87.38 267 ALA A C 1
ATOM 2053 O O . ALA A 1 267 ? 9.145 12.296 2.511 1.00 87.38 267 ALA A O 1
ATOM 2054 N N . ARG A 1 268 ? 10.494 12.498 4.259 1.00 87.25 268 ARG A N 1
ATOM 2055 C CA . ARG A 1 268 ? 11.433 13.396 3.568 1.00 87.25 268 ARG A CA 1
ATOM 2056 C C . ARG A 1 268 ? 12.448 12.622 2.741 1.00 87.25 268 ARG A C 1
ATOM 2058 O O . ARG A 1 268 ? 12.918 13.134 1.731 1.00 87.25 268 ARG A O 1
ATOM 2065 N N . THR A 1 269 ? 12.808 11.417 3.175 1.00 90.75 269 THR A N 1
ATOM 2066 C CA . THR A 1 269 ? 13.882 10.635 2.552 1.00 90.75 269 THR A CA 1
ATOM 2067 C C . THR A 1 269 ? 13.387 9.488 1.680 1.00 90.75 269 THR A C 1
ATOM 2069 O O . THR A 1 269 ? 14.158 9.008 0.851 1.00 90.75 269 THR A O 1
ATOM 2072 N N . ILE A 1 270 ? 12.122 9.062 1.794 1.00 93.06 270 ILE A N 1
ATOM 2073 C CA . ILE A 1 270 ? 11.592 7.886 1.082 1.00 93.06 270 ILE A CA 1
ATOM 2074 C C . ILE A 1 270 ? 11.795 7.943 -0.437 1.00 93.06 270 ILE A C 1
ATOM 2076 O O . ILE A 1 270 ? 12.181 6.938 -1.033 1.00 93.06 270 ILE A O 1
ATOM 2080 N N . ALA A 1 271 ? 11.629 9.112 -1.057 1.00 92.94 271 ALA A N 1
ATOM 2081 C CA . ALA A 1 271 ? 11.800 9.292 -2.499 1.00 92.94 271 ALA A CA 1
ATOM 2082 C C . ALA A 1 271 ? 13.235 9.014 -2.990 1.00 92.94 271 ALA A C 1
ATOM 2084 O O . ALA A 1 271 ? 13.429 8.661 -4.155 1.00 92.94 271 ALA A O 1
ATOM 2085 N N . ASN A 1 272 ? 14.237 9.106 -2.107 1.00 92.12 272 ASN A N 1
ATOM 2086 C CA . ASN A 1 272 ? 15.640 8.824 -2.431 1.00 92.12 272 ASN A CA 1
ATOM 2087 C C . ASN A 1 272 ? 15.940 7.317 -2.487 1.00 92.12 272 ASN A C 1
ATOM 2089 O O . ASN A 1 272 ? 16.925 6.913 -3.108 1.00 92.12 272 ASN A O 1
ATOM 2093 N N . TYR A 1 273 ? 15.095 6.496 -1.854 1.00 94.31 273 TYR A N 1
ATOM 2094 C CA . TYR A 1 273 ? 15.260 5.043 -1.751 1.00 94.31 273 TYR A CA 1
ATOM 2095 C C . TYR A 1 273 ? 14.249 4.257 -2.588 1.00 94.31 273 TYR A C 1
ATOM 2097 O O . TYR A 1 273 ? 14.579 3.186 -3.094 1.00 94.31 273 TYR A O 1
ATOM 2105 N N . ALA A 1 274 ? 13.008 4.734 -2.682 1.00 95.19 274 ALA A N 1
ATOM 2106 C CA . ALA A 1 274 ? 11.907 3.977 -3.257 1.00 95.19 274 ALA A CA 1
ATOM 2107 C C . ALA A 1 274 ? 11.712 4.271 -4.746 1.00 95.19 274 ALA A C 1
ATOM 2109 O O . ALA A 1 274 ? 11.677 5.424 -5.180 1.00 95.19 274 ALA A O 1
ATOM 2110 N N . PHE A 1 275 ? 11.491 3.201 -5.502 1.00 95.12 275 PHE A N 1
ATOM 2111 C CA . PHE A 1 275 ? 11.118 3.237 -6.907 1.00 95.12 275 PHE A CA 1
ATOM 2112 C C . PHE A 1 275 ? 9.760 2.568 -7.090 1.00 95.12 275 PHE A C 1
ATOM 2114 O O . PHE A 1 275 ? 9.551 1.444 -6.635 1.00 95.12 275 PHE A O 1
ATOM 2121 N N . ARG A 1 276 ? 8.833 3.235 -7.772 1.00 95.88 276 ARG A N 1
ATOM 2122 C CA . ARG A 1 276 ? 7.549 2.654 -8.163 1.00 95.88 276 ARG A CA 1
ATOM 2123 C C . ARG A 1 276 ? 7.751 1.677 -9.312 1.00 95.88 276 ARG A C 1
ATOM 2125 O O . ARG A 1 276 ? 8.340 2.035 -10.332 1.00 95.88 276 ARG A O 1
ATOM 2132 N N . ILE A 1 277 ? 7.227 0.467 -9.163 1.00 94.50 277 ILE A N 1
ATOM 2133 C CA . ILE A 1 277 ? 7.276 -0.525 -10.235 1.00 94.50 277 ILE A CA 1
ATOM 2134 C C . ILE A 1 277 ? 6.091 -0.290 -11.167 1.00 94.50 277 ILE A C 1
ATOM 2136 O O . ILE A 1 277 ? 4.958 -0.123 -10.712 1.00 94.50 277 ILE A O 1
ATOM 2140 N N . VAL A 1 278 ? 6.363 -0.214 -12.467 1.00 92.88 278 VAL A N 1
ATOM 2141 C CA . VAL A 1 278 ? 5.351 0.015 -13.507 1.00 92.88 278 VAL A CA 1
ATOM 2142 C C . VAL A 1 278 ? 5.370 -1.120 -14.526 1.00 92.88 278 VAL A C 1
ATOM 2144 O O . VAL A 1 278 ? 6.438 -1.702 -14.708 1.00 92.88 278 VAL A O 1
ATOM 2147 N N . PRO A 1 279 ? 4.232 -1.449 -15.163 1.00 87.75 279 PRO A N 1
ATOM 2148 C CA . PRO A 1 279 ? 4.178 -2.454 -16.224 1.00 87.75 279 PRO A CA 1
ATOM 2149 C C . PRO A 1 279 ? 5.222 -2.227 -17.325 1.00 87.75 279 PRO A C 1
ATOM 2151 O O . PRO A 1 279 ? 5.477 -1.050 -17.671 1.00 87.75 279 PRO A O 1
#

Radius of gyration: 26.41 Å; chains: 1; bounding box: 66×59×64 Å

pLDDT: mean 79.07, std 15.86, range [29.89, 95.88]

InterPro domains:
  IPR015133 Effector protein HopAB, E3 ubiquitin ligase domain [PF09046] (154-279)
  IPR031759 Effector protein HopAB, BAK1-binding domain [PF16847] (1-83)
  IPR031759 Effector protein HopAB, BAK1-binding domain [cd12803] (1-80)
  IPR038342 Effector protein HopAB, BAK1-binding domain superfamily [G3DSA:1.20.1280.220] (1-86)
  IPR038448 Effector protein HopAB, E3 ubiquitin ligase domain superfamily [G3DSA:3.30.40.110] (158-279)